Protein AF-A0AA37L151-F1 (afdb_monomer)

Organism: NCBI:txid700344

InterPro domains:
  IPR002523 Mg2+ transporter protein, CorA-like/Zinc transport protein ZntB [PF01544] (10-194)
  IPR045863 CorA, transmembrane region [SSF144083] (135-194)

pLDDT: mean 72.42, std 14.7, range [30.42, 88.69]

Foldseek 3Di:
DVVVVVVVVVVVVVVVVVVVVVVVVVVVLVVVLVVLVVVLVVLVVVLVVLVCVLCVPPPPPPPPDDDDDDDDDDDDPDPPPDDPVVSVVSVVVSVCSCVPPNVVSVVVNVVSVVVVVVVVVVVVVVVVVVVVVVVVVVLVVVLVVQLVPLVVVVVVVVVDPDVVCPPPPDVVVVVVVVVVSVVVSVVSSVVVVVVVVVVVVVVVVVVVVVVVVVVVVVVVVPPDPDDDD

Structure (mmCIF, N/CA/C/O backbone):
data_AF-A0AA37L151-F1
#
_entry.id   AF-A0AA37L151-F1
#
loop_
_atom_site.group_PDB
_atom_site.id
_atom_site.type_symbol
_atom_site.label_atom_id
_atom_site.label_alt_id
_atom_site.label_comp_id
_atom_site.label_asym_id
_atom_site.label_entity_id
_atom_site.label_seq_id
_atom_site.pdbx_PDB_ins_code
_atom_site.Cartn_x
_atom_site.Cartn_y
_atom_site.Cartn_z
_atom_site.occupancy
_atom_site.B_iso_or_equiv
_atom_site.auth_seq_id
_atom_site.auth_comp_id
_atom_site.auth_asym_id
_atom_site.auth_atom_id
_atom_site.pdbx_PDB_model_num
ATOM 1 N N . MET A 1 1 ? 29.110 16.314 -8.743 1.00 51.00 1 MET A N 1
ATOM 2 C CA . MET A 1 1 ? 27.703 16.074 -8.326 1.00 51.00 1 MET A CA 1
ATOM 3 C C . MET A 1 1 ? 27.558 15.677 -6.833 1.00 51.00 1 MET A C 1
ATOM 5 O O . MET A 1 1 ? 27.031 14.608 -6.541 1.00 51.00 1 MET A O 1
ATOM 9 N N . PRO A 1 2 ? 27.984 16.500 -5.854 1.00 62.72 2 PRO A N 1
ATOM 10 C CA .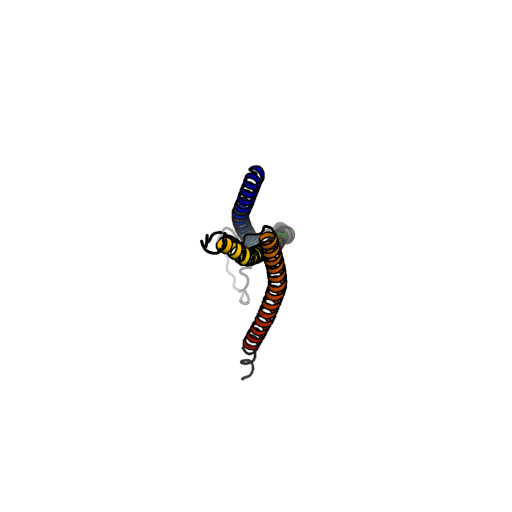 PRO A 1 2 ? 27.907 16.148 -4.421 1.00 62.72 2 PRO A CA 1
ATOM 11 C C . PRO A 1 2 ? 26.515 16.349 -3.778 1.00 62.72 2 PRO A C 1
ATOM 13 O O . PRO A 1 2 ? 26.149 15.641 -2.841 1.00 62.72 2 PRO A O 1
ATOM 16 N N . VAL A 1 3 ? 25.698 17.260 -4.315 1.00 55.19 3 VAL A N 1
ATOM 17 C CA . VAL A 1 3 ? 24.409 17.675 -3.718 1.00 55.19 3 VAL A CA 1
ATOM 18 C C . VAL A 1 3 ? 23.324 16.585 -3.818 1.00 55.19 3 VAL A C 1
ATOM 20 O O . VAL A 1 3 ? 22.478 16.436 -2.934 1.00 55.19 3 VAL A O 1
ATOM 23 N N . LEU A 1 4 ? 23.390 15.746 -4.858 1.00 52.94 4 LEU A N 1
ATOM 24 C CA . LEU A 1 4 ? 22.474 14.616 -5.075 1.00 52.94 4 LEU A CA 1
ATOM 25 C C . LEU A 1 4 ? 22.717 13.443 -4.109 1.00 52.94 4 LEU A C 1
ATOM 27 O O . LEU A 1 4 ? 21.776 12.749 -3.730 1.00 52.94 4 LEU A O 1
ATOM 31 N N . LYS A 1 5 ? 23.962 13.236 -3.658 1.00 70.19 5 LYS A N 1
ATOM 32 C CA . LYS A 1 5 ? 24.268 12.225 -2.631 1.00 70.19 5 LYS A CA 1
ATOM 33 C C . LYS A 1 5 ? 23.784 12.671 -1.253 1.00 70.19 5 LYS A C 1
ATOM 35 O O . LYS A 1 5 ? 23.157 11.883 -0.554 1.00 70.19 5 LYS A O 1
ATOM 40 N N . ALA A 1 6 ? 24.009 13.937 -0.894 1.00 76.19 6 ALA A N 1
ATOM 41 C CA . ALA A 1 6 ? 23.573 14.485 0.391 1.00 76.19 6 ALA A CA 1
ATOM 42 C C . ALA A 1 6 ? 22.042 14.456 0.557 1.00 76.19 6 ALA A C 1
ATOM 44 O O . ALA A 1 6 ? 21.536 14.118 1.626 1.00 76.19 6 ALA A O 1
ATOM 45 N N . SER A 1 7 ? 21.301 14.750 -0.515 1.00 68.25 7 SER A N 1
ATOM 46 C CA . SER A 1 7 ? 19.834 14.694 -0.521 1.00 68.25 7 SER A CA 1
ATOM 47 C C . SER A 1 7 ? 19.293 13.264 -0.441 1.00 68.25 7 SER A C 1
ATOM 49 O O . SER A 1 7 ? 18.372 13.026 0.338 1.00 68.25 7 SER A O 1
ATOM 51 N N . LYS A 1 8 ? 19.886 12.287 -1.144 1.00 74.56 8 LYS A N 1
ATOM 52 C CA . LYS A 1 8 ? 19.498 10.870 -0.991 1.00 74.56 8 LYS A CA 1
ATOM 53 C C . LYS A 1 8 ? 19.737 10.340 0.420 1.00 74.56 8 LYS A C 1
ATOM 55 O O . LYS A 1 8 ? 18.858 9.690 0.973 1.00 74.56 8 LYS A O 1
ATOM 60 N N . LEU A 1 9 ? 20.880 10.669 1.019 1.00 73.44 9 LEU A N 1
ATOM 61 C CA . LEU A 1 9 ? 21.230 10.230 2.372 1.00 73.44 9 LEU A CA 1
ATOM 62 C C . LEU A 1 9 ? 20.277 10.839 3.416 1.00 73.44 9 LEU A C 1
ATOM 64 O O . LEU A 1 9 ? 19.818 10.148 4.321 1.00 73.44 9 LEU A O 1
ATOM 68 N N . ARG A 1 10 ? 19.883 12.109 3.235 1.00 74.00 10 ARG A N 1
ATOM 69 C CA . ARG A 1 10 ? 18.824 12.759 4.028 1.00 74.00 10 ARG A CA 1
ATOM 70 C C . ARG A 1 10 ? 17.473 12.063 3.858 1.00 74.00 10 ARG A C 1
ATOM 72 O O . ARG A 1 10 ? 16.756 11.900 4.839 1.00 74.00 10 ARG A O 1
ATOM 79 N N . LEU A 1 11 ? 17.125 11.643 2.643 1.00 64.00 11 LEU A N 1
ATOM 80 C CA . LEU A 1 11 ? 15.847 10.991 2.352 1.00 64.00 11 LEU A CA 1
ATOM 81 C C . LEU A 1 11 ? 15.781 9.571 2.934 1.00 64.00 11 LEU A C 1
ATOM 83 O O . LEU A 1 11 ? 14.766 9.196 3.515 1.00 64.00 11 LEU A O 1
ATOM 87 N N . GLU A 1 12 ? 16.878 8.814 2.870 1.00 71.06 12 GLU A N 1
ATOM 88 C CA . GLU A 1 12 ? 17.010 7.527 3.563 1.00 71.06 12 GLU A CA 1
ATOM 89 C C . GLU A 1 12 ? 16.991 7.688 5.081 1.00 71.06 12 GLU A C 1
ATOM 91 O O . GLU A 1 12 ? 16.316 6.922 5.764 1.00 71.06 12 GLU A O 1
ATOM 96 N N . GLN A 1 13 ? 17.664 8.705 5.630 1.00 70.00 13 GLN A N 1
ATOM 97 C CA . GLN A 1 13 ? 17.592 9.004 7.061 1.00 70.00 13 GLN A CA 1
ATOM 98 C C . GLN A 1 13 ? 16.169 9.363 7.496 1.00 70.00 13 GLN A C 1
ATOM 100 O O . GLN A 1 13 ? 15.731 8.916 8.553 1.00 70.00 13 GLN A O 1
ATOM 105 N N . LEU A 1 14 ? 15.428 10.128 6.691 1.00 63.59 14 LEU A N 1
ATOM 106 C CA . LEU A 1 14 ? 14.030 10.462 6.966 1.00 63.59 14 LEU A CA 1
ATOM 107 C C . LEU A 1 14 ? 13.114 9.244 6.847 1.00 63.59 14 LEU A C 1
ATOM 109 O O . LEU A 1 14 ? 12.255 9.079 7.704 1.00 63.59 14 LEU A O 1
ATOM 113 N N . SER A 1 15 ? 13.331 8.375 5.858 1.00 61.50 15 SER A N 1
ATOM 114 C CA . SER A 1 15 ? 12.600 7.112 5.693 1.00 61.50 15 SER A CA 1
ATOM 115 C C . SER A 1 15 ? 12.871 6.145 6.848 1.00 61.50 15 SER A C 1
ATOM 117 O O . SER A 1 15 ? 11.952 5.596 7.447 1.00 61.50 15 SER A O 1
ATOM 119 N N . ARG A 1 16 ? 14.135 5.994 7.257 1.00 59.62 16 ARG A N 1
ATOM 120 C CA . ARG A 1 16 ? 14.514 5.157 8.402 1.00 59.62 16 ARG A CA 1
ATOM 121 C C . ARG A 1 16 ? 13.965 5.728 9.705 1.00 59.62 16 ARG A C 1
ATOM 123 O O . ARG A 1 16 ? 13.445 4.982 10.525 1.00 59.62 16 ARG A O 1
ATOM 130 N N . ARG A 1 17 ? 14.011 7.053 9.876 1.00 59.78 17 ARG A N 1
ATOM 131 C CA . ARG A 1 17 ? 13.432 7.745 11.034 1.00 59.78 17 ARG A CA 1
ATOM 132 C C . ARG A 1 17 ? 11.909 7.673 11.037 1.00 59.78 17 ARG A C 1
ATOM 134 O O . ARG A 1 17 ? 11.344 7.555 12.115 1.00 59.78 17 ARG A O 1
ATOM 141 N N . SER A 1 18 ? 11.242 7.735 9.883 1.00 61.38 18 SER A N 1
ATOM 142 C CA . SER A 1 18 ? 9.795 7.529 9.813 1.00 61.38 18 SER A CA 1
ATOM 143 C C . SER A 1 18 ? 9.452 6.085 10.136 1.00 61.38 18 SER A C 1
ATOM 145 O O . SER A 1 18 ? 8.534 5.888 10.908 1.00 61.38 18 SER A O 1
ATOM 147 N N . LYS A 1 19 ? 10.224 5.108 9.639 1.00 61.09 19 LYS A N 1
ATOM 148 C CA . LYS A 1 19 ? 10.022 3.679 9.913 1.00 61.09 19 LYS A CA 1
ATOM 149 C C . LYS A 1 19 ? 10.166 3.347 11.407 1.00 61.09 19 LYS A C 1
ATOM 151 O O . LYS A 1 19 ? 9.296 2.708 11.982 1.00 61.09 19 LYS A O 1
ATOM 156 N N . VAL A 1 20 ? 11.208 3.878 12.054 1.00 60.66 20 VAL A N 1
ATOM 157 C CA . VAL A 1 20 ? 11.403 3.757 13.512 1.00 60.66 20 VAL A CA 1
ATOM 158 C C . VAL A 1 20 ? 10.272 4.453 14.276 1.00 60.66 20 VAL A C 1
ATOM 160 O O . VAL A 1 20 ? 9.688 3.869 15.180 1.00 60.66 20 VAL A O 1
ATOM 163 N N . LYS A 1 21 ? 9.885 5.668 13.861 1.00 69.81 21 LYS A N 1
ATOM 164 C CA . LYS A 1 21 ? 8.747 6.376 14.465 1.00 69.81 21 LYS A CA 1
ATOM 165 C C . LYS A 1 21 ? 7.429 5.633 14.280 1.00 69.81 21 LYS A C 1
ATOM 167 O O . LYS A 1 21 ? 6.567 5.737 15.138 1.00 69.81 21 LYS A O 1
ATOM 172 N N . THR A 1 22 ? 7.240 4.915 13.179 1.00 67.56 22 THR A N 1
ATOM 173 C CA . THR A 1 22 ? 6.004 4.169 12.939 1.00 67.56 22 THR A CA 1
ATOM 174 C C . THR A 1 22 ? 5.899 2.932 13.816 1.00 67.56 22 THR A C 1
ATOM 176 O O . THR A 1 22 ? 4.809 2.659 14.309 1.00 67.56 22 THR A O 1
ATOM 179 N N . ASP A 1 23 ? 7.011 2.256 14.109 1.00 71.25 23 ASP A N 1
ATOM 180 C CA . ASP A 1 23 ? 7.026 1.175 15.103 1.00 71.25 23 ASP A CA 1
ATOM 181 C C . ASP A 1 23 ? 6.679 1.707 16.505 1.00 71.25 23 ASP A C 1
ATOM 183 O O . ASP A 1 23 ? 5.924 1.077 17.251 1.00 71.25 23 ASP A O 1
ATOM 187 N N . ASP A 1 24 ? 7.164 2.905 16.844 1.00 75.81 24 ASP A N 1
ATOM 188 C CA . ASP A 1 24 ? 6.828 3.580 18.102 1.00 75.81 24 ASP A CA 1
ATOM 189 C C . ASP A 1 24 ? 5.357 4.028 18.154 1.00 75.81 24 ASP A C 1
ATOM 191 O O . ASP A 1 24 ? 4.719 3.904 19.199 1.00 75.81 24 ASP A O 1
ATOM 195 N N . VAL A 1 25 ? 4.790 4.490 17.032 1.00 75.81 25 VAL A N 1
ATOM 196 C CA . VAL A 1 25 ? 3.363 4.845 16.915 1.00 75.81 25 VAL A CA 1
ATOM 197 C C . VAL A 1 25 ? 2.475 3.610 17.065 1.00 75.81 25 VAL A C 1
ATOM 199 O O . VAL A 1 25 ? 1.456 3.676 17.742 1.00 75.81 25 VAL A O 1
ATOM 202 N N . ILE A 1 26 ? 2.857 2.463 16.500 1.00 78.00 26 ILE A N 1
ATOM 203 C CA . ILE A 1 26 ? 2.105 1.210 16.671 1.00 78.00 26 ILE A CA 1
ATOM 204 C C . ILE A 1 26 ? 2.123 0.776 18.141 1.00 78.00 26 ILE A C 1
ATOM 206 O O . ILE A 1 26 ? 1.085 0.398 18.689 1.00 78.00 26 ILE A O 1
ATOM 210 N N . LYS A 1 27 ? 3.283 0.868 18.806 1.00 81.44 27 LYS A N 1
ATOM 211 C CA . LYS A 1 27 ? 3.400 0.559 20.237 1.00 81.44 27 LYS A CA 1
ATOM 212 C C . LYS A 1 27 ? 2.566 1.507 21.093 1.00 81.44 27 LYS A C 1
ATOM 214 O O . LYS A 1 27 ? 1.855 1.033 21.975 1.00 81.44 27 LYS A O 1
ATOM 219 N N . SER A 1 28 ? 2.621 2.814 20.842 1.00 74.94 28 SER A N 1
ATOM 220 C CA . SER A 1 28 ? 1.848 3.795 21.610 1.00 74.94 28 SER A CA 1
ATOM 221 C C . SER A 1 28 ? 0.344 3.634 21.390 1.00 74.94 28 SER A C 1
ATOM 223 O O . SER A 1 28 ? -0.408 3.655 22.360 1.00 74.94 28 SER A O 1
ATOM 225 N N . LEU A 1 29 ? -0.091 3.358 20.156 1.00 77.88 29 LEU A N 1
ATOM 226 C CA . LEU A 1 29 ? -1.483 3.050 19.833 1.00 77.88 29 LEU A CA 1
ATOM 227 C C . LEU A 1 29 ? -1.945 1.787 20.569 1.00 77.88 29 LEU A C 1
ATOM 229 O O . LEU A 1 29 ? -3.001 1.773 21.196 1.00 77.88 29 LEU A O 1
ATOM 233 N N . HIS A 1 30 ? -1.135 0.729 20.554 1.00 81.94 30 HIS A N 1
ATOM 234 C CA . HIS A 1 30 ? -1.461 -0.513 21.247 1.00 81.94 30 HIS A CA 1
ATOM 235 C C . HIS A 1 30 ? -1.547 -0.326 22.772 1.00 81.94 30 HIS A C 1
ATOM 237 O O . HIS A 1 30 ? -2.466 -0.850 23.406 1.00 81.94 30 HIS A O 1
ATOM 243 N N . THR A 1 31 ? -0.631 0.441 23.368 1.00 84.06 31 THR A N 1
ATOM 244 C CA . THR A 1 31 ? -0.670 0.785 24.798 1.00 84.06 31 THR A CA 1
ATOM 245 C C . THR A 1 31 ? -1.908 1.612 25.132 1.00 84.06 31 THR A C 1
ATOM 247 O O . THR A 1 31 ? -2.645 1.242 26.041 1.00 84.06 31 THR A O 1
ATOM 250 N N . LEU A 1 32 ? -2.215 2.641 24.336 1.00 82.06 32 LEU A N 1
ATOM 251 C CA . LEU A 1 32 ? -3.409 3.470 24.509 1.00 82.06 32 LEU A CA 1
ATOM 252 C C . LEU A 1 32 ? -4.695 2.634 24.415 1.00 82.06 32 LEU A C 1
ATOM 254 O O . LEU A 1 32 ? -5.580 2.754 25.256 1.00 82.06 32 LEU A O 1
ATOM 258 N N . ARG A 1 33 ? -4.775 1.708 23.449 1.00 83.19 33 ARG A N 1
ATOM 259 C CA . ARG A 1 33 ? -5.903 0.768 23.313 1.00 83.19 33 ARG A CA 1
ATOM 260 C C . ARG A 1 33 ? -6.079 -0.088 24.564 1.00 83.19 33 ARG A C 1
ATOM 262 O O . ARG A 1 33 ? -7.201 -0.374 24.983 1.00 83.19 33 ARG A O 1
ATOM 269 N N . LYS A 1 34 ? -4.963 -0.554 25.132 1.00 86.81 34 LYS A N 1
ATOM 270 C CA . LYS A 1 34 ? -4.954 -1.377 26.343 1.00 86.81 34 LYS A CA 1
ATOM 271 C C . LYS A 1 34 ? -5.466 -0.579 27.542 1.00 86.81 34 LYS A C 1
ATOM 273 O O . LYS A 1 34 ? -6.307 -1.099 28.270 1.00 86.81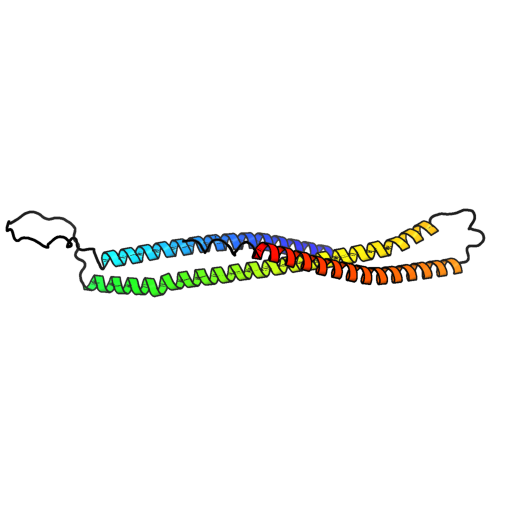 34 LYS A O 1
ATOM 278 N N . GLU A 1 35 ? -5.019 0.663 27.703 1.00 85.38 35 GLU A N 1
ATOM 279 C CA . GLU A 1 35 ? -5.474 1.572 28.762 1.00 85.38 35 GLU A CA 1
ATOM 280 C C . GLU A 1 35 ? -6.964 1.919 28.624 1.00 85.38 35 GLU A C 1
ATOM 282 O O . GLU A 1 35 ? -7.713 1.780 29.588 1.00 85.38 35 GLU A O 1
ATOM 287 N N . LEU A 1 36 ? -7.432 2.257 27.416 1.00 84.06 36 LEU A N 1
ATOM 288 C CA . LEU A 1 36 ? -8.853 2.493 27.120 1.00 84.06 36 LEU A CA 1
ATOM 289 C C . LEU A 1 36 ? -9.720 1.276 27.462 1.00 84.06 36 LEU A C 1
ATOM 291 O O . LEU A 1 36 ? -10.782 1.411 28.067 1.00 84.06 36 LEU A O 1
ATOM 295 N N . ARG A 1 37 ? -9.257 0.065 27.130 1.00 83.12 37 ARG A N 1
ATOM 296 C CA . ARG A 1 37 ? -9.981 -1.171 27.452 1.00 83.12 37 ARG A CA 1
ATOM 297 C C . ARG A 1 37 ? -9.998 -1.452 28.956 1.00 83.12 37 ARG A C 1
ATOM 299 O O . ARG A 1 37 ? -11.026 -1.869 29.482 1.00 83.12 37 ARG A O 1
ATOM 306 N N . GLN A 1 38 ? -8.896 -1.199 29.662 1.00 86.94 38 GLN A N 1
ATOM 307 C CA . GLN A 1 38 ? -8.863 -1.283 31.125 1.00 86.94 38 GLN A CA 1
ATOM 308 C C . GLN A 1 38 ? -9.846 -0.295 31.760 1.00 86.94 38 GLN A C 1
ATOM 310 O O . GLN A 1 38 ? -10.612 -0.682 32.640 1.00 86.94 38 GLN A O 1
ATOM 315 N N . LEU A 1 39 ? -9.877 0.943 31.267 1.00 84.25 39 LEU A N 1
ATOM 316 C CA . LEU A 1 39 ? -10.794 1.979 31.727 1.00 84.25 39 LEU A CA 1
ATOM 317 C C . LEU A 1 39 ? -12.260 1.601 31.462 1.00 84.25 39 LEU A C 1
ATOM 319 O O . LEU A 1 39 ? -13.099 1.740 32.348 1.00 84.25 39 LEU A O 1
ATOM 323 N N . HIS A 1 40 ? -12.559 1.035 30.290 1.00 85.88 40 HIS A N 1
ATOM 324 C CA . HIS A 1 40 ? -13.879 0.495 29.961 1.00 85.88 40 HIS A CA 1
ATOM 325 C C . HIS A 1 40 ? -14.323 -0.582 30.963 1.00 85.88 40 HIS A C 1
ATOM 327 O O . HIS A 1 40 ? -15.421 -0.508 31.512 1.00 85.88 40 HIS A O 1
ATOM 333 N N . HIS A 1 41 ? -13.469 -1.574 31.246 1.00 86.56 41 HIS A N 1
ATOM 334 C CA . HIS A 1 41 ? -13.782 -2.627 32.221 1.00 86.56 41 HIS A CA 1
ATOM 335 C C . HIS A 1 41 ? -13.996 -2.076 33.632 1.00 86.56 41 HIS A C 1
ATOM 337 O O . HIS A 1 41 ? -14.865 -2.552 34.361 1.00 86.56 41 HIS A O 1
ATOM 343 N N . LEU A 1 42 ? -13.227 -1.057 34.007 1.00 86.62 42 LEU A N 1
ATOM 344 C CA . LEU A 1 42 ? -13.343 -0.389 35.294 1.00 86.62 42 LEU A CA 1
ATOM 345 C C . LEU A 1 42 ? -14.695 0.343 35.406 1.00 86.62 42 LEU A C 1
ATOM 347 O O . LEU A 1 42 ? -15.390 0.200 36.412 1.00 86.62 42 LEU A O 1
ATOM 351 N N . PHE A 1 43 ? -15.136 1.029 34.348 1.00 84.50 43 PHE A N 1
ATOM 352 C CA . PHE A 1 43 ? -16.454 1.668 34.319 1.00 84.50 43 PHE A CA 1
ATOM 353 C C . PHE A 1 43 ? -17.624 0.681 34.265 1.00 84.50 43 PHE A C 1
ATOM 355 O O . PHE A 1 43 ? -18.629 0.909 34.938 1.00 84.50 43 PHE A O 1
ATOM 362 N N . GLU A 1 44 ? -17.496 -0.440 33.554 1.00 83.88 44 GLU A N 1
ATOM 363 C CA . GLU A 1 44 ? -18.485 -1.528 33.611 1.00 83.88 44 GLU A CA 1
ATOM 364 C C . GLU A 1 44 ? -18.571 -2.153 35.016 1.00 83.88 44 GLU A C 1
ATOM 366 O O . GLU A 1 44 ? -19.663 -2.434 35.524 1.00 83.88 44 GLU A O 1
ATOM 371 N N . SER A 1 45 ? -17.437 -2.280 35.710 1.00 85.88 45 SER A N 1
ATOM 372 C CA . SER A 1 45 ? -17.408 -2.694 37.115 1.00 85.88 45 SER A CA 1
ATOM 373 C C . SER A 1 45 ? -18.143 -1.692 38.013 1.00 85.88 45 SER A C 1
ATOM 375 O O . SER A 1 45 ? -19.020 -2.087 38.784 1.00 85.88 45 SER A O 1
ATOM 377 N N . TYR A 1 46 ? -17.889 -0.385 37.862 1.00 85.44 46 TYR A N 1
ATOM 378 C CA . TYR A 1 46 ? -18.606 0.649 38.618 1.00 85.44 46 TYR A CA 1
ATOM 379 C C . TYR A 1 46 ? -20.103 0.674 38.335 1.00 85.44 46 TYR A C 1
ATOM 381 O O . TYR A 1 46 ? -20.893 0.786 39.267 1.00 85.44 46 TYR A O 1
ATOM 389 N N . LYS A 1 47 ? -20.519 0.510 37.081 1.00 83.62 47 LYS A N 1
ATOM 390 C CA . LYS A 1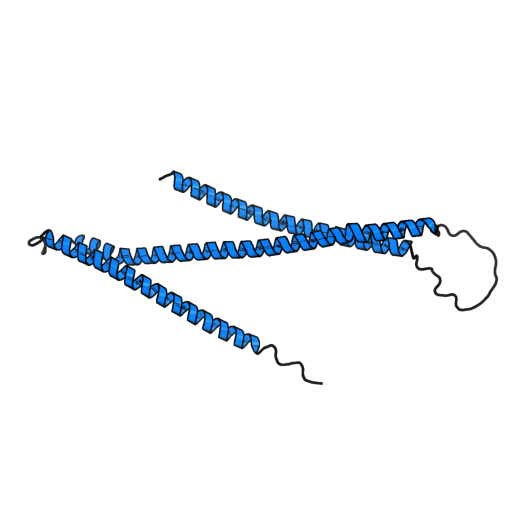 47 ? -21.931 0.383 36.706 1.00 83.62 47 LYS A CA 1
ATOM 391 C C . LYS A 1 47 ? -22.592 -0.812 37.395 1.00 83.62 47 LYS A C 1
ATOM 393 O O . LYS A 1 47 ? -23.705 -0.696 37.908 1.00 83.62 47 LYS A O 1
ATOM 398 N N . THR A 1 48 ? -21.895 -1.945 37.461 1.00 83.44 48 THR A N 1
ATOM 399 C CA . THR A 1 48 ? -22.366 -3.143 38.170 1.00 83.44 48 THR A CA 1
ATOM 400 C C . THR A 1 48 ? -22.462 -2.902 39.679 1.00 83.44 48 THR A C 1
ATOM 402 O O . THR A 1 48 ? -23.441 -3.309 40.308 1.00 83.44 48 THR A O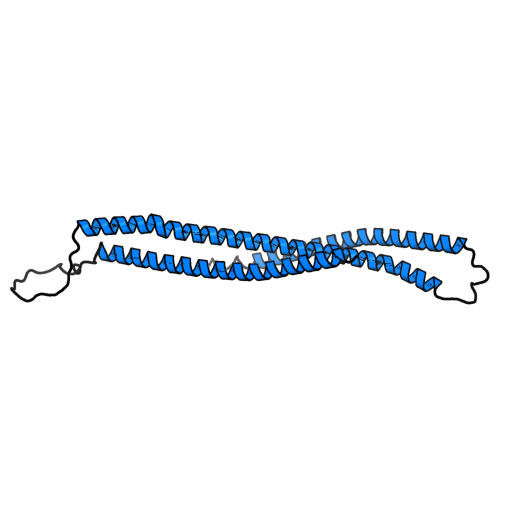 1
ATOM 405 N N . LEU A 1 49 ? -21.492 -2.188 40.257 1.00 83.69 49 LEU A N 1
ATOM 406 C CA . LEU A 1 49 ? -21.489 -1.805 41.669 1.00 83.69 49 LEU A CA 1
ATOM 407 C C . LEU A 1 49 ? -22.654 -0.862 41.999 1.00 83.69 49 LEU A C 1
ATOM 409 O O . LEU A 1 49 ? -23.397 -1.114 42.941 1.00 83.69 49 LEU A O 1
ATOM 413 N N . ILE A 1 50 ? -22.856 0.181 41.188 1.00 83.06 50 ILE A N 1
ATOM 414 C CA . ILE A 1 50 ? -23.956 1.143 41.329 1.00 83.06 50 ILE A CA 1
ATOM 415 C C . ILE A 1 50 ? -25.302 0.421 41.221 1.00 83.06 50 ILE A C 1
ATOM 417 O O . ILE A 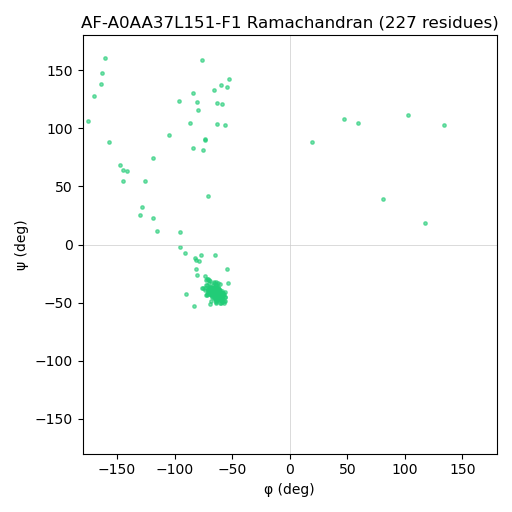1 50 ? -26.174 0.649 42.056 1.00 83.06 50 ILE A O 1
ATOM 421 N N . ARG A 1 51 ? -25.463 -0.512 40.271 1.00 82.56 51 ARG A N 1
ATOM 422 C CA . ARG A 1 51 ? -26.671 -1.354 40.190 1.00 82.56 51 ARG A CA 1
ATOM 423 C C . ARG A 1 51 ? -26.895 -2.175 41.452 1.00 82.56 51 ARG A C 1
ATOM 425 O O . ARG A 1 51 ? -28.022 -2.218 41.930 1.00 82.56 51 ARG A O 1
ATOM 432 N N . ARG A 1 52 ? -25.845 -2.789 42.005 1.00 81.00 52 ARG A N 1
ATOM 433 C CA . ARG A 1 52 ? -25.929 -3.583 43.241 1.00 81.00 52 ARG A CA 1
ATOM 434 C C . ARG A 1 52 ? -26.273 -2.725 44.464 1.00 81.00 52 ARG A C 1
ATOM 436 O O . ARG A 1 52 ? -26.942 -3.206 45.364 1.00 81.00 52 ARG A O 1
ATOM 443 N N . ILE A 1 53 ? -25.829 -1.472 44.499 1.00 79.50 53 ILE A N 1
ATOM 444 C CA . ILE A 1 53 ? -26.143 -0.512 45.569 1.00 79.50 53 ILE A CA 1
ATOM 445 C C . ILE A 1 53 ? -27.579 0.020 45.430 1.00 79.50 53 ILE A C 1
ATOM 447 O O . ILE A 1 53 ? -28.258 0.234 46.432 1.00 79.50 53 ILE A O 1
ATOM 451 N N . CYS A 1 54 ? -28.052 0.236 44.199 1.00 73.81 54 CYS A N 1
ATOM 452 C CA . CYS A 1 54 ? -29.411 0.716 43.935 1.00 73.81 54 CYS A CA 1
ATOM 453 C C . CYS A 1 54 ? -30.458 -0.381 44.179 1.00 73.81 54 CYS A C 1
ATOM 455 O O . CYS A 1 54 ? -31.502 -0.122 44.774 1.00 73.81 54 CYS A O 1
ATOM 457 N N . TRP A 1 55 ? -30.123 -1.610 43.784 1.00 74.62 55 TRP A N 1
ATOM 458 C CA . TRP A 1 55 ? -30.885 -2.830 44.025 1.00 74.62 55 TRP A CA 1
ATOM 459 C C . TRP A 1 55 ? -30.040 -3.792 44.862 1.00 74.62 55 TRP A C 1
ATOM 461 O O . TRP A 1 55 ? -29.503 -4.768 44.321 1.00 74.62 55 TRP A O 1
ATOM 471 N N . PRO A 1 56 ? -29.877 -3.524 46.173 1.00 67.25 56 PRO A N 1
ATOM 472 C CA . PRO A 1 56 ? -29.344 -4.536 47.060 1.00 67.25 56 PRO A CA 1
ATOM 473 C C . PRO A 1 56 ? -30.304 -5.710 46.945 1.00 67.25 56 PRO A C 1
ATOM 475 O O . PRO A 1 56 ? -31.511 -5.551 47.123 1.00 67.25 56 PRO A O 1
ATOM 478 N N . ARG A 1 57 ? -29.779 -6.864 46.529 1.00 52.19 57 ARG A N 1
ATOM 479 C CA . ARG A 1 57 ? -30.536 -8.110 46.512 1.00 52.19 57 ARG A CA 1
ATOM 480 C C . ARG A 1 57 ? -31.016 -8.296 47.944 1.00 52.19 57 ARG A C 1
ATOM 482 O O . ARG A 1 57 ? -30.195 -8.600 48.806 1.00 52.19 57 ARG A O 1
ATOM 489 N N . SER A 1 58 ? -32.287 -7.999 48.197 1.00 44.97 58 SER A N 1
ATOM 490 C CA . SER A 1 58 ? -32.879 -8.232 49.498 1.00 44.97 58 SER A CA 1
ATOM 491 C C . SER A 1 58 ? -32.632 -9.696 49.825 1.00 44.97 58 SER A C 1
ATOM 493 O O . SER A 1 58 ? -32.781 -10.581 48.973 1.00 44.97 58 SER A O 1
ATOM 495 N N . VAL A 1 59 ? -32.214 -9.954 51.054 1.00 47.81 59 VAL A N 1
ATOM 496 C CA . VAL A 1 59 ? -32.173 -11.292 51.646 1.00 47.81 59 VAL A CA 1
ATOM 497 C C . VAL A 1 59 ? -33.622 -11.747 51.913 1.00 47.81 59 VAL A C 1
ATOM 499 O O . VAL A 1 59 ? -33.923 -12.347 52.923 1.00 47.81 59 VAL A O 1
ATOM 502 N N . ASP A 1 60 ? -34.542 -11.491 50.979 1.00 44.66 60 ASP A N 1
ATOM 503 C CA . ASP A 1 60 ? -35.977 -11.748 51.111 1.00 44.66 60 ASP A CA 1
ATOM 504 C C . ASP A 1 60 ? -36.442 -12.613 49.937 1.00 44.66 60 ASP A C 1
ATOM 506 O O . ASP A 1 60 ? -37.335 -12.261 49.169 1.00 44.66 60 ASP A O 1
ATOM 510 N N . ALA A 1 61 ? -35.781 -13.757 49.760 1.00 44.88 61 ALA A N 1
ATOM 511 C CA . ALA A 1 61 ? -36.246 -14.830 48.881 1.00 44.88 61 ALA A CA 1
ATOM 512 C C . ALA A 1 61 ? -36.501 -16.141 49.644 1.00 44.88 61 ALA A C 1
ATOM 514 O O . ALA A 1 61 ? -36.490 -17.203 49.035 1.00 44.88 61 ALA A O 1
ATOM 515 N N . TYR A 1 62 ? -36.735 -16.070 50.961 1.00 44.59 62 TYR A N 1
ATOM 516 C CA . TYR A 1 62 ? -37.267 -17.176 51.767 1.00 44.59 62 TYR A CA 1
ATOM 517 C C . TYR A 1 62 ? -38.136 -16.652 52.916 1.00 44.59 62 TYR A C 1
ATOM 519 O O . TYR A 1 62 ? -37.794 -16.782 54.085 1.00 44.59 62 TYR A O 1
ATOM 527 N N . GLN A 1 63 ? -39.296 -16.083 52.590 1.00 41.72 63 GLN A N 1
ATOM 528 C CA . GLN A 1 63 ? -40.404 -16.068 53.543 1.00 41.72 63 GLN A CA 1
ATOM 529 C C . GLN A 1 63 ? -41.731 -16.287 52.825 1.00 41.72 63 GLN A C 1
ATOM 531 O O . GLN A 1 63 ? -42.629 -15.453 52.828 1.00 41.72 63 GLN A O 1
ATOM 536 N N . GLU A 1 64 ? -41.854 -17.471 52.230 1.00 43.28 64 GLU A N 1
ATOM 537 C CA . GLU A 1 64 ? -43.149 -18.114 52.068 1.00 43.28 64 GLU A CA 1
ATOM 538 C C . GLU A 1 64 ? -43.217 -19.247 53.095 1.00 43.28 64 GLU A C 1
ATOM 540 O O . GLU A 1 64 ? -42.687 -20.336 52.892 1.00 43.28 64 GLU A O 1
ATOM 545 N N . GLY A 1 65 ? -43.804 -18.947 54.257 1.00 42.00 65 GLY A N 1
ATOM 546 C CA . GLY A 1 65 ? -44.184 -19.968 55.228 1.00 42.00 65 GLY A CA 1
ATOM 547 C C . GLY A 1 65 ? -43.815 -19.680 56.681 1.00 42.00 65 GLY A C 1
ATOM 548 O O . GLY A 1 65 ? -42.725 -20.010 57.131 1.00 42.00 65 GLY A O 1
ATOM 549 N N . LYS A 1 66 ? -44.846 -19.276 57.433 1.00 33.44 66 LYS A N 1
ATOM 550 C CA . LYS A 1 66 ? -45.108 -19.608 58.848 1.00 33.44 66 LYS A CA 1
ATOM 551 C C . LYS A 1 66 ? -44.788 -18.534 59.900 1.00 33.44 66 LYS A C 1
ATOM 553 O O . LYS A 1 66 ? -43.653 -18.203 60.212 1.00 33.44 66 LYS A O 1
ATOM 558 N N . CYS A 1 67 ? -45.889 -18.047 60.468 1.00 37.84 67 CYS A N 1
ATOM 559 C CA . CYS A 1 67 ? -46.009 -17.237 61.671 1.00 37.84 67 CYS A CA 1
ATOM 560 C C . CYS A 1 67 ? -45.443 -17.982 62.897 1.00 37.84 67 CYS A C 1
ATOM 562 O O . CYS A 1 67 ? -45.717 -19.171 63.075 1.00 37.84 67 CYS A O 1
ATOM 564 N N . GLY A 1 68 ? -44.694 -17.276 63.744 1.00 31.64 68 GLY A N 1
ATOM 565 C CA . GLY A 1 68 ? -44.166 -17.780 65.011 1.00 31.64 68 GLY A CA 1
ATOM 566 C C . GLY A 1 68 ? -43.446 -16.671 65.777 1.00 31.64 68 GLY A C 1
ATOM 567 O O . GLY A 1 68 ? -42.370 -16.239 65.394 1.00 31.64 68 GLY A O 1
ATOM 568 N N . HIS A 1 69 ? -44.096 -16.194 66.828 1.00 38.38 69 HIS A N 1
ATOM 569 C CA . HIS A 1 69 ? -43.704 -15.137 67.758 1.00 38.38 69 HIS A CA 1
ATOM 570 C C . HIS A 1 69 ? -42.462 -15.500 68.602 1.00 38.38 69 HIS A C 1
ATOM 572 O O . HIS A 1 69 ? -42.475 -16.564 69.215 1.00 38.38 69 HIS A O 1
ATOM 578 N N . PHE A 1 70 ? -41.461 -14.611 68.724 1.00 30.42 70 PHE A N 1
ATOM 579 C CA . PHE A 1 70 ? -40.632 -14.461 69.937 1.00 30.42 70 PHE A CA 1
ATOM 580 C C . PHE A 1 70 ? -39.847 -13.134 69.937 1.00 30.42 70 PHE A C 1
ATOM 582 O O . PHE A 1 70 ? -39.336 -12.706 68.904 1.00 30.42 70 PHE A O 1
ATOM 589 N N . GLU A 1 71 ? -39.795 -12.485 71.100 1.00 38.59 71 GLU A N 1
ATOM 590 C CA . GLU A 1 71 ? -39.177 -11.181 71.356 1.00 38.59 71 GLU A CA 1
ATOM 591 C C . GLU A 1 71 ? -37.635 -11.213 71.434 1.00 38.59 71 GLU A C 1
ATOM 593 O O . GLU A 1 71 ? -37.033 -12.225 71.776 1.00 38.59 71 GLU A O 1
ATOM 598 N N . LEU A 1 72 ? -37.057 -10.019 71.225 1.00 46.06 72 LEU A N 1
ATOM 599 C CA . LEU A 1 72 ? -35.812 -9.471 71.792 1.00 46.06 72 LEU A CA 1
ATOM 600 C C . LEU A 1 72 ? -34.478 -10.216 71.548 1.00 46.06 72 LEU A C 1
ATOM 602 O O . LEU A 1 72 ? -34.138 -11.144 72.272 1.00 46.06 72 LEU A O 1
ATOM 606 N N . SER A 1 73 ? -33.629 -9.689 70.652 1.00 31.81 73 SER A N 1
ATOM 607 C CA . SER A 1 73 ? -32.159 -9.707 70.811 1.00 31.81 73 SER A CA 1
ATOM 608 C C . SER A 1 73 ? -31.459 -8.819 69.760 1.00 31.81 73 SER A C 1
ATOM 610 O O . SER A 1 73 ? -31.728 -8.906 68.567 1.00 31.81 73 SER A O 1
ATOM 612 N N . GLU A 1 74 ? -30.606 -7.928 70.274 1.00 34.91 74 GLU A N 1
ATOM 613 C CA . GLU A 1 74 ? -29.352 -7.393 69.714 1.00 34.91 74 GLU A CA 1
ATOM 614 C C . GLU A 1 74 ? -29.259 -6.897 68.256 1.00 34.91 74 GLU A C 1
ATOM 616 O O . GLU A 1 74 ? -29.099 -7.644 67.299 1.00 34.91 74 GLU A O 1
ATOM 621 N N . SER A 1 75 ? -29.161 -5.566 68.133 1.00 43.12 75 SER A N 1
ATOM 622 C CA . SER A 1 75 ? -28.016 -4.865 67.516 1.00 43.12 75 SER A CA 1
ATOM 623 C C . SER A 1 75 ? -27.106 -5.712 66.600 1.00 43.12 75 SER A C 1
ATOM 625 O O . SER A 1 75 ? -26.038 -6.163 67.018 1.00 43.12 75 SER A O 1
ATOM 627 N N . MET A 1 76 ? -27.453 -5.791 65.313 1.00 37.75 76 MET A N 1
ATOM 628 C CA . MET A 1 76 ? -26.496 -6.097 64.245 1.00 37.75 76 MET A CA 1
ATOM 629 C C . MET A 1 76 ? -26.005 -4.782 63.613 1.00 37.75 76 MET A C 1
ATOM 631 O O . MET A 1 76 ? -26.823 -3.979 63.155 1.00 37.75 76 MET A O 1
ATOM 635 N N . PRO A 1 77 ? -24.688 -4.510 63.586 1.00 44.88 77 PRO A N 1
ATOM 636 C CA . PRO A 1 77 ? -24.153 -3.280 63.028 1.00 44.88 77 PRO A CA 1
ATOM 637 C C . PRO A 1 77 ? -24.077 -3.379 61.499 1.00 44.88 77 PRO A C 1
ATOM 639 O O . PRO A 1 77 ? -23.369 -4.225 60.957 1.00 44.88 77 PRO A O 1
ATOM 642 N N . GLY A 1 78 ? -24.742 -2.456 60.800 1.00 44.84 78 GLY A N 1
ATOM 643 C CA . GLY A 1 78 ? -24.296 -2.040 59.466 1.00 44.84 78 GLY A CA 1
ATOM 644 C C . GLY A 1 78 ? -25.221 -2.286 58.277 1.00 44.84 78 GLY A C 1
ATOM 645 O O . GLY A 1 78 ? -24.736 -2.207 57.151 1.00 44.84 78 GLY A O 1
ATOM 646 N N . GLU A 1 79 ? -26.524 -2.517 58.450 1.00 48.44 79 GLU A N 1
ATOM 647 C CA . GLU A 1 79 ? -27.448 -2.436 57.309 1.00 48.44 79 GLU A CA 1
ATOM 648 C C . GLU A 1 79 ? -27.884 -0.981 57.081 1.00 48.44 79 GLU A C 1
ATOM 650 O O . GLU A 1 79 ? -28.913 -0.504 57.560 1.00 48.44 79 GLU A O 1
ATOM 655 N N . VAL A 1 80 ? -27.038 -0.226 56.373 1.00 55.19 80 VAL A N 1
ATOM 656 C CA . VAL A 1 80 ? -27.353 1.145 55.956 1.00 55.19 80 VAL A CA 1
ATOM 657 C C . VAL A 1 80 ? -28.371 1.073 54.820 1.00 55.19 80 VAL A C 1
ATOM 659 O O . VAL A 1 80 ? -28.019 0.998 53.641 1.00 55.19 80 VAL A O 1
ATOM 662 N N . SER A 1 81 ? -29.655 1.086 55.173 1.00 54.88 81 SER A N 1
ATOM 663 C CA . SER A 1 81 ? -30.746 1.249 54.216 1.00 54.88 81 SER A CA 1
ATOM 664 C C . SER A 1 81 ? -30.629 2.628 53.559 1.00 54.88 81 SER A C 1
ATOM 666 O O . SER A 1 81 ? -30.885 3.682 54.137 1.00 54.88 81 SER A O 1
ATOM 668 N N . ILE A 1 82 ? -30.141 2.631 52.322 1.00 62.25 82 ILE A N 1
ATOM 669 C CA . ILE A 1 82 ? -29.908 3.853 51.556 1.00 62.25 82 ILE A CA 1
ATOM 670 C C . ILE A 1 82 ? -31.255 4.550 51.334 1.00 62.25 82 ILE A C 1
ATOM 672 O O . ILE A 1 82 ? -32.170 3.967 50.749 1.00 62.25 82 ILE A O 1
ATOM 676 N N . SER A 1 83 ? -31.366 5.803 51.791 1.00 76.31 83 SER A N 1
ATOM 677 C CA . SER A 1 83 ? -32.555 6.643 51.597 1.00 76.31 83 SER A CA 1
ATOM 678 C C . SER A 1 83 ? -32.954 6.703 50.115 1.00 76.31 83 SER A C 1
ATOM 680 O O . SER A 1 83 ? -32.096 6.766 49.228 1.00 76.31 83 SER A O 1
ATOM 682 N N . SER A 1 84 ? -34.259 6.717 49.832 1.00 72.44 84 SER A N 1
ATOM 683 C CA . SER A 1 84 ? -34.814 6.754 48.469 1.00 72.44 84 SER A CA 1
ATOM 684 C C . SER A 1 84 ? -34.254 7.912 47.631 1.00 72.44 84 SER A C 1
ATOM 686 O O . SER A 1 84 ? -33.997 7.750 46.437 1.00 72.44 84 SER A O 1
ATOM 688 N N . SER A 1 85 ? -33.956 9.054 48.262 1.00 79.56 85 SER A N 1
ATOM 689 C CA . SER A 1 85 ? -33.306 10.193 47.605 1.00 79.56 85 SER A CA 1
ATOM 690 C C . SER A 1 85 ? -31.880 9.886 47.138 1.00 79.56 85 SER A C 1
ATOM 692 O O . SER A 1 85 ? -31.475 10.355 46.076 1.00 79.56 85 SER A O 1
ATOM 694 N N . ALA A 1 86 ? -31.110 9.098 47.894 1.00 77.38 86 ALA A N 1
ATOM 695 C CA . ALA A 1 86 ? -29.748 8.725 47.521 1.00 77.38 86 ALA A CA 1
ATOM 696 C C . ALA A 1 86 ? -29.737 7.697 46.377 1.00 77.38 86 ALA A C 1
ATOM 698 O O . ALA A 1 86 ? -28.931 7.838 45.458 1.00 77.38 86 ALA A O 1
ATOM 699 N N . ARG A 1 87 ? -30.684 6.746 46.353 1.00 78.62 87 ARG A N 1
ATOM 700 C CA . ARG A 1 87 ? -30.862 5.809 45.223 1.00 78.62 87 ARG A CA 1
ATOM 701 C C . ARG A 1 87 ? -31.107 6.535 43.898 1.00 78.62 87 ARG A C 1
ATOM 703 O O . ARG A 1 87 ? -30.387 6.295 42.935 1.00 78.62 87 ARG A O 1
ATOM 710 N N . SER A 1 88 ? -32.025 7.503 43.876 1.00 79.94 88 SER A N 1
ATOM 711 C CA . SER A 1 88 ? -32.309 8.298 42.669 1.00 79.94 88 SER A CA 1
ATOM 712 C C . SER A 1 88 ? -31.084 9.084 42.165 1.00 79.94 88 SER A C 1
ATOM 714 O O . SER A 1 88 ? -30.872 9.227 40.958 1.00 79.94 88 SER A O 1
ATOM 716 N N . ARG A 1 89 ? -30.214 9.559 43.071 1.00 84.12 89 ARG A N 1
ATOM 717 C CA . ARG A 1 89 ? -28.955 10.217 42.676 1.00 84.12 89 ARG A CA 1
ATOM 718 C C . ARG A 1 89 ? -27.945 9.241 42.074 1.00 84.12 89 ARG A C 1
ATOM 720 O O . ARG A 1 89 ? -27.273 9.608 41.113 1.00 84.12 89 ARG A O 1
ATOM 727 N N . PHE A 1 90 ? -27.843 8.028 42.615 1.00 83.00 90 PHE A N 1
ATOM 728 C CA . PHE A 1 90 ? -26.968 6.982 42.082 1.00 83.00 90 PHE A CA 1
ATOM 729 C C . PHE A 1 90 ? -27.433 6.463 40.724 1.00 83.00 90 PHE A C 1
ATOM 731 O O . PHE A 1 90 ? -26.601 6.261 39.847 1.00 83.00 90 PHE A O 1
ATOM 738 N N . GLU A 1 91 ? -28.740 6.318 40.521 1.00 83.62 91 GLU A N 1
ATOM 739 C CA . GLU A 1 91 ? -29.324 5.964 39.225 1.00 83.62 91 GLU A CA 1
ATOM 740 C C . GLU A 1 91 ? -28.973 7.013 38.162 1.00 83.62 91 GLU A C 1
ATOM 742 O O . GLU A 1 91 ? -28.364 6.698 37.142 1.00 83.62 91 GLU A O 1
ATOM 747 N N . ARG A 1 92 ? -29.199 8.295 38.468 1.00 85.50 92 ARG A N 1
ATOM 748 C CA . ARG A 1 92 ? -28.869 9.404 37.563 1.00 85.50 92 ARG A CA 1
ATOM 749 C C . ARG A 1 92 ? -27.366 9.546 37.297 1.00 85.50 92 ARG A C 1
ATOM 751 O O . ARG A 1 92 ? -26.967 9.985 36.216 1.00 85.50 92 ARG A O 1
ATOM 758 N N . LEU A 1 93 ? -26.526 9.210 38.279 1.00 84.38 93 LEU A N 1
ATOM 759 C CA . LEU A 1 93 ? -25.075 9.141 38.102 1.00 84.38 93 LEU A CA 1
ATOM 760 C C . LEU A 1 93 ? -24.687 7.968 37.196 1.00 84.38 93 LEU A C 1
ATOM 762 O O . LEU A 1 93 ? -23.852 8.154 36.318 1.00 84.38 93 LEU A O 1
ATOM 766 N N . GLY A 1 94 ? -25.303 6.798 37.379 1.00 84.12 94 GLY A N 1
ATOM 767 C CA . GLY A 1 94 ? -25.103 5.618 36.540 1.00 84.12 94 GLY A CA 1
ATOM 768 C C . GLY A 1 94 ? -25.471 5.879 35.082 1.00 84.12 94 GLY A C 1
ATOM 769 O O . GLY A 1 94 ? -24.664 5.597 34.199 1.00 84.12 94 GLY A O 1
ATOM 770 N N . ASP A 1 95 ? -26.616 6.515 34.837 1.00 85.12 95 ASP A N 1
ATOM 771 C CA . ASP A 1 95 ? -27.063 6.876 33.489 1.00 85.12 95 ASP A CA 1
ATOM 772 C C . ASP A 1 95 ? -26.125 7.883 32.822 1.00 85.12 95 ASP A C 1
ATOM 774 O O . ASP A 1 95 ? -25.734 7.705 31.669 1.00 85.12 95 ASP A O 1
ATOM 778 N N . ARG A 1 96 ? -25.688 8.923 33.549 1.00 83.50 96 ARG A N 1
ATOM 779 C CA . ARG A 1 96 ? -24.699 9.884 33.030 1.00 83.50 96 ARG A CA 1
ATOM 780 C C . ARG A 1 96 ? -23.345 9.240 32.770 1.00 83.50 96 ARG A C 1
ATOM 782 O O . ARG A 1 96 ? -22.713 9.558 31.770 1.00 83.50 96 ARG A O 1
ATOM 789 N N . LEU A 1 97 ? -22.893 8.358 33.655 1.00 84.88 97 LEU A N 1
ATOM 790 C CA . LEU A 1 97 ? -21.624 7.653 33.514 1.00 84.88 97 LEU A CA 1
ATOM 791 C C . LEU A 1 97 ? -21.655 6.704 32.310 1.00 84.88 97 LEU A C 1
ATOM 793 O O . LEU A 1 97 ? -20.695 6.650 31.545 1.00 84.88 97 LEU A O 1
ATOM 797 N N . GLN A 1 98 ? -22.775 6.015 32.100 1.00 84.38 98 GLN A N 1
ATOM 798 C CA . GLN A 1 98 ? -22.972 5.144 30.950 1.00 84.38 98 GLN A CA 1
ATOM 799 C C . GLN A 1 98 ? -23.062 5.937 29.641 1.00 84.38 98 GLN A C 1
ATOM 801 O O . GLN A 1 98 ? -22.376 5.605 28.677 1.00 84.38 98 GLN A O 1
ATOM 806 N N . LEU A 1 99 ? -23.878 6.991 29.606 1.00 83.44 99 LEU A N 1
ATOM 807 C CA . LEU A 1 99 ? -24.106 7.763 28.388 1.00 83.44 99 LEU A CA 1
ATOM 808 C C . LEU A 1 99 ? -22.879 8.587 27.996 1.00 83.44 99 LEU A C 1
ATOM 810 O O . LEU A 1 99 ? -22.535 8.641 26.823 1.00 83.44 99 LEU A O 1
ATOM 814 N N . LEU A 1 100 ? -22.201 9.210 28.961 1.00 82.06 100 LEU A N 1
ATOM 815 C CA . LEU A 1 100 ? -21.048 10.056 28.672 1.00 82.06 100 LEU A CA 1
ATOM 816 C C . LEU A 1 100 ? -19.775 9.223 28.512 1.00 82.06 100 LEU A C 1
ATOM 818 O O . LEU A 1 100 ? -19.070 9.355 27.523 1.00 82.06 100 LEU A O 1
ATOM 822 N N . MET A 1 101 ? -19.450 8.369 29.479 1.00 85.00 101 MET A N 1
ATOM 823 C CA . MET A 1 101 ? -18.093 7.829 29.598 1.00 85.00 101 MET A CA 1
ATOM 824 C C . MET A 1 101 ? -17.912 6.527 28.819 1.00 85.00 101 MET A C 1
ATOM 826 O O . MET A 1 101 ? -16.925 6.370 28.109 1.00 85.00 101 MET A O 1
ATOM 830 N N . LEU A 1 102 ? -18.891 5.624 28.890 1.00 83.12 102 LEU A N 1
ATOM 831 C CA . LEU A 1 102 ? -18.880 4.365 28.140 1.00 83.12 102 LEU A CA 1
ATOM 832 C C . LEU A 1 102 ? -19.005 4.611 26.629 1.00 83.12 102 LEU A C 1
ATOM 834 O O . LEU A 1 102 ? -18.233 4.036 25.865 1.00 83.12 102 LEU A O 1
ATOM 838 N N . ASN A 1 103 ? -19.896 5.519 26.211 1.00 86.94 103 ASN A N 1
ATOM 839 C CA . ASN A 1 103 ? -20.034 5.890 24.800 1.00 86.94 103 ASN A CA 1
ATOM 840 C C . ASN A 1 103 ? -18.768 6.565 24.251 1.00 86.94 103 ASN A C 1
ATOM 842 O O . ASN A 1 103 ? -18.264 6.152 23.214 1.00 86.94 103 ASN A O 1
ATOM 846 N N . THR A 1 104 ? -18.202 7.535 24.981 1.00 83.38 104 THR A N 1
ATOM 847 C CA . THR A 1 104 ? -16.973 8.229 24.547 1.00 83.38 104 THR A CA 1
ATOM 848 C C . THR A 1 104 ? -15.781 7.270 24.446 1.00 83.38 104 THR A C 1
ATOM 850 O O . THR A 1 104 ? -14.989 7.360 23.513 1.00 83.38 104 THR A O 1
ATOM 853 N N . ILE A 1 105 ? -15.631 6.326 25.387 1.00 88.06 105 ILE A N 1
ATOM 854 C CA . ILE A 1 105 ? -14.552 5.324 25.321 1.00 88.06 105 ILE A CA 1
ATOM 855 C C . ILE A 1 105 ? -14.742 4.398 24.116 1.00 88.06 105 ILE A C 1
ATOM 857 O O . ILE A 1 105 ? -13.759 4.049 23.462 1.00 88.06 105 ILE A O 1
ATOM 861 N N . GLN A 1 106 ? -15.984 4.013 23.817 1.00 86.75 106 GLN A N 1
ATOM 862 C CA . GLN A 1 106 ? -16.294 3.177 22.663 1.00 86.75 106 GLN A CA 1
ATOM 863 C C . GLN A 1 106 ? -16.007 3.910 21.344 1.00 86.75 106 GLN A C 1
ATOM 865 O O . GLN A 1 106 ? -15.295 3.364 20.505 1.00 86.75 106 GLN A O 1
ATOM 870 N N . GLU A 1 107 ? -16.438 5.167 21.205 1.00 87.44 107 GLU A N 1
ATOM 871 C CA . GLU A 1 107 ? -16.106 6.017 20.051 1.00 87.44 107 GLU A CA 1
ATOM 872 C C . GLU A 1 107 ? -14.591 6.159 19.858 1.00 87.44 107 GLU A C 1
ATOM 874 O O . GLU A 1 107 ? -14.092 5.955 18.753 1.00 87.44 107 GLU A O 1
ATOM 879 N N . CYS A 1 108 ? -13.834 6.408 20.932 1.00 84.12 108 CYS A N 1
ATOM 880 C CA . CYS A 1 108 ? -12.371 6.462 20.872 1.00 84.12 108 CYS A CA 1
ATOM 881 C C . CYS A 1 108 ? -11.742 5.138 20.408 1.00 84.12 108 CYS A C 1
ATOM 883 O O . CYS A 1 108 ? -10.753 5.145 19.672 1.00 84.12 108 CYS A O 1
ATOM 885 N N . LEU A 1 109 ? -12.276 3.990 20.841 1.00 85.94 109 LEU A N 1
ATOM 886 C CA . LEU A 1 109 ? -11.790 2.677 20.404 1.00 85.94 109 LEU A CA 1
ATOM 887 C C . LEU A 1 109 ? -12.086 2.421 18.921 1.00 85.94 109 LEU A C 1
ATOM 889 O O . LEU A 1 109 ? -11.246 1.842 18.223 1.00 85.94 109 LEU A O 1
ATOM 893 N N . ASP A 1 110 ? -13.248 2.856 18.444 1.00 88.69 110 ASP A N 1
ATOM 894 C CA . ASP A 1 110 ? -13.665 2.689 17.053 1.00 88.69 110 ASP A CA 1
ATOM 895 C C . ASP A 1 110 ? -12.873 3.613 16.118 1.00 88.69 110 ASP A C 1
ATOM 897 O O . ASP A 1 110 ? -12.352 3.155 15.097 1.00 88.69 110 ASP A O 1
ATOM 901 N N . GLU A 1 111 ? -12.663 4.874 16.505 1.00 85.25 111 GLU A N 1
ATOM 902 C CA . GLU A 1 111 ? -11.801 5.812 15.778 1.00 85.25 111 GLU A CA 1
ATOM 903 C C . GLU A 1 111 ? -10.357 5.298 15.713 1.00 85.25 111 GLU A C 1
ATOM 905 O O . GLU A 1 111 ? -9.745 5.260 14.643 1.00 85.25 111 GLU A O 1
ATOM 910 N N . GLN A 1 112 ? -9.825 4.805 16.835 1.00 87.50 112 GLN A N 1
ATOM 911 C CA . GLN A 1 112 ? -8.496 4.205 16.889 1.00 87.50 1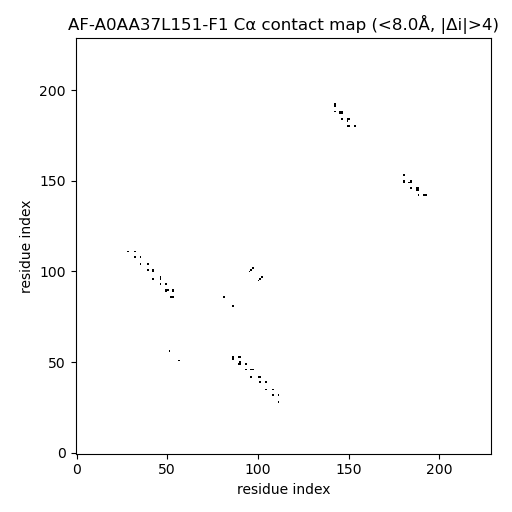12 GLN A CA 1
ATOM 912 C C . GLN A 1 112 ? -8.359 3.012 15.932 1.00 87.50 112 GLN A C 1
ATOM 914 O O . GLN A 1 112 ? -7.326 2.857 15.268 1.00 87.50 112 GLN A O 1
ATOM 919 N N . LYS A 1 113 ? -9.382 2.153 15.862 1.00 86.44 113 LYS A N 1
ATOM 920 C CA . LYS A 1 113 ? -9.415 1.009 14.947 1.00 86.44 113 LYS A CA 1
ATOM 921 C C . LYS A 1 113 ? -9.431 1.477 13.491 1.00 86.44 113 LYS A C 1
ATOM 923 O O . LYS A 1 113 ? -8.612 1.000 12.708 1.00 86.44 113 LYS A O 1
ATOM 928 N N . ALA A 1 114 ? -10.282 2.442 13.149 1.00 86.81 114 ALA A N 1
ATOM 929 C CA . ALA A 1 114 ? -10.359 3.003 11.802 1.00 86.81 114 ALA A CA 1
ATOM 930 C C . ALA A 1 114 ? -9.029 3.643 11.361 1.00 86.81 114 ALA A C 1
ATOM 932 O O . ALA A 1 114 ? -8.575 3.434 10.230 1.00 86.81 114 ALA A O 1
ATOM 933 N N . LEU A 1 115 ? -8.357 4.366 12.265 1.00 85.19 115 LEU A N 1
ATOM 934 C CA . LEU A 1 115 ? -7.033 4.942 12.016 1.00 85.19 115 LEU A CA 1
ATOM 935 C C . LEU A 1 115 ? -5.975 3.862 11.780 1.00 85.19 115 LEU A C 1
ATOM 937 O O . LEU A 1 115 ? -5.183 3.975 10.845 1.00 85.19 115 LEU A O 1
ATOM 941 N N . SER A 1 116 ? -5.969 2.812 12.604 1.00 84.31 116 SER A N 1
ATOM 942 C CA . SER A 1 116 ? -5.055 1.676 12.458 1.00 84.31 116 SER A CA 1
ATOM 943 C C . SER A 1 116 ? -5.237 0.985 11.106 1.00 84.31 116 SER A C 1
ATOM 945 O O . SER A 1 116 ? -4.258 0.745 10.401 1.00 84.31 116 SER A O 1
ATOM 947 N N . ASP A 1 117 ? -6.479 0.695 10.723 1.00 83.00 117 ASP A N 1
ATOM 948 C CA . ASP A 1 117 ? -6.798 -0.001 9.474 1.00 83.00 117 ASP A CA 1
ATOM 949 C C . ASP A 1 117 ? -6.401 0.852 8.252 1.00 83.00 117 ASP A C 1
ATOM 951 O O . ASP A 1 117 ? -5.741 0.369 7.326 1.00 83.00 117 ASP A O 1
ATOM 955 N N . THR A 1 118 ? -6.693 2.157 8.291 1.00 86.19 118 THR A N 1
ATOM 956 C CA . THR A 1 118 ? -6.274 3.115 7.252 1.00 86.19 118 THR A CA 1
ATOM 957 C C . THR A 1 118 ? -4.752 3.200 7.151 1.00 86.19 118 THR A C 1
ATOM 959 O O . THR A 1 118 ? -4.188 3.207 6.054 1.00 86.19 118 THR A O 1
ATOM 962 N N . TYR A 1 119 ? -4.065 3.231 8.293 1.00 83.56 119 TYR A N 1
ATOM 963 C CA . TYR A 1 119 ? -2.612 3.283 8.356 1.00 83.56 119 TYR A CA 1
ATOM 964 C C . TYR A 1 119 ? -1.963 2.026 7.749 1.00 83.56 119 TYR A C 1
ATOM 966 O O . TYR A 1 119 ? -1.002 2.141 6.978 1.00 83.56 119 TYR A O 1
ATOM 974 N N . PHE A 1 120 ? -2.502 0.835 8.031 1.00 84.00 120 PHE A N 1
ATOM 975 C CA . PHE A 1 120 ? -2.031 -0.410 7.419 1.00 84.00 120 PHE A CA 1
ATOM 976 C C . PHE A 1 120 ? -2.270 -0.433 5.910 1.00 84.00 120 PHE A C 1
ATOM 978 O O . PHE A 1 120 ? -1.352 -0.768 5.163 1.00 84.00 120 PHE A O 1
ATOM 985 N N . SER A 1 121 ? -3.449 -0.004 5.455 1.00 84.00 121 SER A N 1
ATOM 986 C CA . SER A 1 121 ? -3.762 0.104 4.026 1.00 84.00 121 SER A CA 1
ATOM 987 C C . SER A 1 121 ? -2.787 1.038 3.297 1.00 84.00 121 SER A C 1
ATOM 989 O O . SER A 1 121 ? -2.173 0.660 2.297 1.00 84.00 121 SER A O 1
ATOM 991 N N . LEU A 1 122 ? -2.539 2.229 3.851 1.00 82.12 122 LEU A N 1
ATOM 992 C CA . LEU A 1 122 ? -1.598 3.191 3.276 1.00 82.12 122 LEU A CA 1
ATOM 993 C C . LEU A 1 122 ? -0.155 2.664 3.274 1.00 82.12 122 LEU A C 1
ATOM 995 O O . LEU A 1 122 ? 0.613 2.929 2.347 1.00 82.12 122 LEU A O 1
ATOM 999 N N . THR A 1 123 ? 0.230 1.923 4.312 1.00 80.56 123 THR A N 1
ATOM 1000 C CA . THR A 1 123 ? 1.559 1.310 4.400 1.00 80.56 123 THR A CA 1
ATOM 1001 C C . THR A 1 123 ? 1.733 0.220 3.344 1.00 80.56 123 THR A C 1
ATOM 1003 O O . THR A 1 123 ? 2.742 0.225 2.641 1.00 80.56 123 THR A O 1
ATOM 1006 N N . ALA A 1 124 ? 0.733 -0.647 3.160 1.00 75.31 124 ALA A N 1
ATOM 1007 C CA . ALA A 1 124 ? 0.736 -1.681 2.126 1.00 75.31 124 ALA A CA 1
ATOM 1008 C C . ALA A 1 124 ? 0.811 -1.082 0.709 1.00 75.31 124 ALA A C 1
ATOM 1010 O O . ALA A 1 124 ? 1.565 -1.563 -0.142 1.00 75.31 124 ALA A O 1
ATOM 1011 N N . GLN A 1 125 ? 0.099 0.023 0.462 1.00 75.25 125 GLN A N 1
ATOM 1012 C CA . GLN A 1 125 ? 0.187 0.757 -0.804 1.00 75.25 125 GLN A CA 1
ATOM 1013 C C . GLN A 1 125 ? 1.582 1.344 -1.041 1.00 75.25 125 GLN A C 1
ATOM 1015 O O . GLN A 1 125 ? 2.130 1.221 -2.139 1.00 75.25 125 GLN A O 1
ATOM 1020 N N . LYS A 1 126 ? 2.188 1.963 -0.019 1.00 79.19 126 LYS A N 1
ATOM 1021 C CA . LYS A 1 126 ? 3.551 2.507 -0.123 1.00 79.19 126 LYS A CA 1
ATOM 1022 C C . LYS A 1 126 ? 4.587 1.424 -0.410 1.00 79.19 126 LYS A C 1
ATOM 1024 O O . LYS A 1 126 ? 5.480 1.654 -1.225 1.00 79.19 126 LYS A O 1
ATOM 1029 N N . ASP A 1 127 ? 4.467 0.265 0.227 1.00 73.19 127 ASP A N 1
ATOM 1030 C CA . ASP A 1 127 ? 5.380 -0.860 0.016 1.00 73.19 127 ASP A CA 1
ATOM 1031 C C . ASP A 1 127 ? 5.248 -1.445 -1.403 1.00 73.19 127 ASP A C 1
ATOM 1033 O O . ASP A 1 127 ? 6.239 -1.656 -2.110 1.00 73.19 127 ASP A O 1
ATOM 1037 N N . SER A 1 128 ? 4.011 -1.554 -1.893 1.00 70.19 128 SER A N 1
ATOM 1038 C CA . SER A 1 128 ? 3.716 -1.948 -3.277 1.00 70.19 128 SER A CA 1
ATOM 1039 C C . SER A 1 128 ? 4.306 -0.958 -4.291 1.00 70.19 128 SER A C 1
ATOM 1041 O O . SER A 1 128 ? 4.919 -1.353 -5.285 1.00 70.19 128 SER A O 1
ATOM 1043 N N . GLN A 1 129 ? 4.199 0.349 -4.027 1.00 67.75 129 GLN A N 1
ATOM 1044 C CA . GLN A 1 129 ? 4.774 1.385 -4.887 1.00 67.75 129 GLN A CA 1
ATOM 1045 C C . GLN A 1 129 ? 6.309 1.340 -4.898 1.00 67.75 129 GLN A C 1
ATOM 1047 O O . GLN A 1 129 ? 6.923 1.515 -5.956 1.00 67.75 129 GLN A O 1
ATOM 1052 N N . ALA A 1 130 ? 6.944 1.120 -3.744 1.00 65.81 130 ALA A N 1
ATOM 1053 C CA . ALA A 1 130 ? 8.394 0.970 -3.657 1.00 65.81 130 ALA A CA 1
ATOM 1054 C C . ALA A 1 130 ? 8.869 -0.241 -4.475 1.00 65.81 130 ALA A C 1
ATOM 1056 O O . ALA A 1 130 ? 9.813 -0.115 -5.259 1.00 65.81 130 ALA A O 1
ATOM 1057 N N . THR A 1 131 ? 8.147 -1.359 -4.385 1.00 65.44 131 THR A N 1
ATOM 1058 C CA . THR A 1 131 ? 8.416 -2.585 -5.150 1.00 65.44 131 THR A CA 1
ATOM 1059 C C . THR A 1 131 ? 8.248 -2.375 -6.658 1.00 65.44 131 THR A C 1
ATOM 1061 O O . THR A 1 131 ? 9.143 -2.711 -7.434 1.00 65.44 131 THR A O 1
ATOM 1064 N N . ALA A 1 132 ? 7.173 -1.714 -7.096 1.00 67.31 132 ALA A N 1
ATOM 1065 C CA . ALA A 1 132 ? 6.954 -1.396 -8.510 1.00 67.31 132 ALA A CA 1
ATOM 1066 C C . ALA A 1 132 ? 8.048 -0.475 -9.085 1.00 67.31 132 ALA A C 1
ATOM 1068 O O . ALA A 1 132 ? 8.483 -0.633 -10.226 1.00 67.31 132 ALA A O 1
ATOM 1069 N N . ARG A 1 133 ? 8.536 0.493 -8.296 1.00 70.12 133 ARG A N 1
ATOM 1070 C CA . ARG A 1 133 ? 9.653 1.367 -8.700 1.00 70.12 133 ARG A CA 1
ATOM 1071 C C . ARG A 1 133 ? 10.981 0.617 -8.773 1.00 70.12 133 ARG A C 1
ATOM 1073 O O . ARG A 1 133 ? 11.782 0.908 -9.666 1.00 70.12 133 ARG A O 1
ATOM 1080 N N . LEU A 1 134 ? 11.213 -0.325 -7.861 1.00 77.62 134 LEU A N 1
ATOM 1081 C CA . LEU A 1 134 ? 12.393 -1.184 -7.880 1.00 77.62 134 LEU A CA 1
ATOM 1082 C C . LEU A 1 134 ? 12.390 -2.069 -9.132 1.00 77.62 134 LEU A C 1
ATOM 1084 O O . LEU A 1 134 ? 13.370 -2.065 -9.870 1.00 77.62 134 LEU A O 1
ATOM 1088 N N . SER A 1 135 ? 11.261 -2.725 -9.417 1.00 81.31 135 SER A N 1
ATOM 1089 C CA . SER A 1 135 ? 11.071 -3.552 -10.613 1.00 81.31 135 SER A CA 1
ATOM 1090 C C . SER A 1 135 ? 11.329 -2.754 -11.896 1.00 81.31 135 SER A C 1
ATOM 1092 O O . SER A 1 135 ? 12.180 -3.131 -12.696 1.00 81.31 135 SER A O 1
ATOM 1094 N N . ARG A 1 136 ? 10.741 -1.554 -12.034 1.00 79.50 136 ARG A N 1
ATOM 1095 C CA . ARG A 1 136 ? 11.020 -0.660 -13.177 1.00 79.50 136 ARG A CA 1
ATOM 1096 C C . ARG A 1 136 ? 12.507 -0.329 -13.320 1.00 79.50 136 ARG A C 1
ATOM 1098 O O . ARG A 1 136 ? 13.021 -0.302 -14.433 1.00 79.50 136 ARG A O 1
ATOM 1105 N N . SER A 1 137 ? 13.203 -0.083 -12.211 1.00 82.56 137 SER A N 1
ATOM 1106 C CA . SER A 1 137 ? 14.639 0.223 -12.228 1.00 82.56 137 SER A CA 1
ATOM 1107 C C . SER A 1 137 ? 15.484 -0.992 -12.632 1.00 82.56 137 SER A C 1
ATOM 1109 O O . SER A 1 137 ? 16.436 -0.840 -13.393 1.00 82.56 137 SER A O 1
ATOM 1111 N N . ALA A 1 138 ? 15.121 -2.191 -12.171 1.00 83.94 138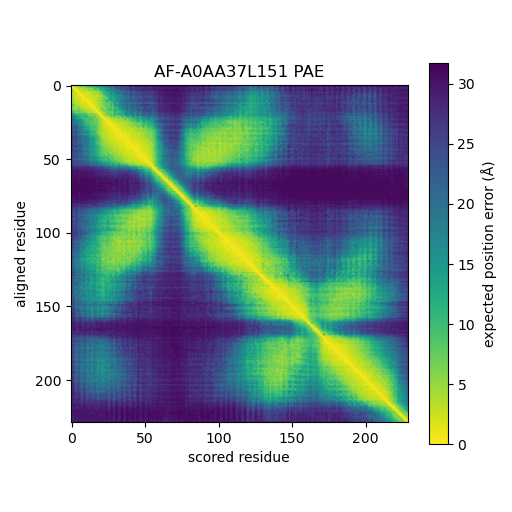 ALA A N 1
ATOM 1112 C CA . ALA A 1 138 ? 15.768 -3.441 -12.559 1.00 83.94 138 ALA A CA 1
ATOM 1113 C C . ALA A 1 138 ? 15.571 -3.739 -14.053 1.00 83.94 138 ALA A C 1
ATOM 1115 O O . ALA A 1 138 ? 16.541 -4.038 -14.747 1.00 83.94 138 ALA A O 1
ATOM 1116 N N . THR A 1 139 ? 14.357 -3.553 -14.579 1.00 82.44 139 THR A N 1
ATOM 1117 C CA . THR A 1 139 ? 14.074 -3.705 -16.013 1.00 82.44 139 THR A CA 1
ATOM 1118 C C . THR A 1 139 ? 14.873 -2.707 -16.848 1.00 82.44 139 THR A C 1
ATOM 1120 O O . THR A 1 139 ? 15.403 -3.066 -17.896 1.00 82.44 139 THR A O 1
ATOM 1123 N N . LEU A 1 140 ? 15.028 -1.461 -16.385 1.00 81.75 140 LEU A N 1
ATOM 1124 C CA . LEU A 1 140 ? 15.890 -0.479 -17.054 1.00 81.75 140 LEU A CA 1
ATOM 1125 C C . LEU A 1 140 ? 17.368 -0.891 -17.036 1.00 81.75 140 LEU A C 1
ATOM 1127 O O . LEU A 1 140 ? 18.057 -0.724 -18.040 1.00 81.75 140 LEU A O 1
ATOM 1131 N N . LEU A 1 141 ? 17.856 -1.448 -15.928 1.00 83.50 141 LEU A N 1
ATOM 1132 C CA . LEU A 1 141 ? 19.234 -1.927 -15.826 1.00 83.50 141 LEU A CA 1
ATOM 1133 C C . LEU A 1 141 ? 19.480 -3.123 -16.754 1.00 83.50 141 LEU A C 1
ATOM 1135 O O . LEU A 1 141 ? 20.474 -3.132 -17.472 1.00 83.50 141 LEU A O 1
ATOM 1139 N N . ALA A 1 142 ? 18.536 -4.063 -16.828 1.00 84.06 142 ALA A N 1
ATOM 1140 C CA . ALA A 1 142 ? 18.584 -5.167 -17.783 1.00 84.06 142 ALA A CA 1
ATOM 1141 C C . ALA A 1 142 ? 18.597 -4.667 -19.240 1.00 84.06 142 ALA A C 1
ATOM 1143 O O . ALA A 1 142 ? 19.407 -5.134 -20.040 1.00 84.06 142 ALA A O 1
ATOM 1144 N N . LYS A 1 143 ? 17.773 -3.658 -19.575 1.00 83.44 143 LYS A N 1
ATOM 1145 C CA . LYS A 1 143 ? 17.781 -3.006 -20.900 1.00 83.44 143 LYS A CA 1
ATOM 1146 C C . LYS A 1 143 ? 19.156 -2.425 -21.240 1.00 83.44 143 LYS A C 1
ATOM 1148 O O . LYS A 1 143 ? 19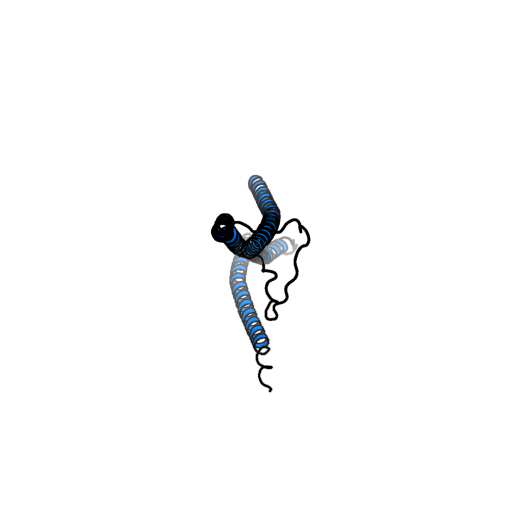.639 -2.607 -22.355 1.00 83.44 143 LYS A O 1
ATOM 1153 N N . LEU A 1 144 ? 19.799 -1.759 -20.281 1.00 81.94 144 LEU A N 1
ATOM 1154 C CA . LEU A 1 144 ? 21.141 -1.206 -20.465 1.00 81.94 144 LEU A CA 1
ATOM 1155 C C . LEU A 1 144 ? 22.197 -2.304 -20.635 1.00 81.94 144 LEU A C 1
ATOM 1157 O O . LEU A 1 144 ? 23.039 -2.190 -21.517 1.00 81.94 144 LEU A O 1
ATOM 1161 N N . SER A 1 145 ? 22.143 -3.385 -19.855 1.00 84.94 145 SER A N 1
ATOM 1162 C CA . SER A 1 145 ? 23.075 -4.513 -19.992 1.00 84.94 145 SER A CA 1
ATOM 1163 C C . SER A 1 145 ? 23.023 -5.150 -21.384 1.00 84.94 145 SER A C 1
ATOM 1165 O O . SER A 1 145 ? 24.066 -5.406 -21.982 1.00 84.94 145 SER A O 1
ATOM 1167 N N . VAL A 1 146 ? 21.823 -5.349 -21.934 1.00 78.25 146 VAL A N 1
ATOM 1168 C CA . VAL A 1 146 ? 21.632 -5.913 -23.281 1.00 78.25 146 VAL A CA 1
ATOM 1169 C C . VAL A 1 146 ? 22.096 -4.942 -24.376 1.00 78.25 146 VAL A C 1
ATOM 1171 O O . VAL A 1 146 ? 22.620 -5.375 -25.399 1.00 78.25 146 VAL A O 1
ATOM 1174 N N . PHE A 1 147 ? 21.978 -3.630 -24.148 1.00 79.75 147 PHE A N 1
ATOM 1175 C CA . PHE A 1 147 ? 22.536 -2.599 -25.031 1.00 79.75 147 PHE A CA 1
ATOM 1176 C C . PHE A 1 147 ? 24.070 -2.543 -24.991 1.00 79.75 147 PHE A C 1
ATOM 1178 O O . PHE A 1 147 ? 24.703 -2.312 -26.022 1.00 79.75 147 PHE A O 1
ATOM 1185 N N . PHE A 1 148 ? 24.675 -2.755 -23.820 1.00 79.31 148 PHE A N 1
ATOM 1186 C CA . PHE A 1 148 ? 26.127 -2.717 -23.670 1.00 79.31 148 PHE A CA 1
ATOM 1187 C C . PHE A 1 148 ? 26.817 -3.934 -24.274 1.00 79.31 148 PHE A C 1
ATOM 1189 O O . PHE A 1 148 ? 27.948 -3.801 -24.717 1.00 79.31 148 PHE A O 1
ATOM 1196 N N . LEU A 1 149 ? 26.158 -5.087 -24.366 1.00 82.44 149 LEU A N 1
ATOM 1197 C CA . LEU A 1 149 ? 26.781 -6.315 -24.862 1.00 82.44 149 LEU A CA 1
ATOM 1198 C C . LEU A 1 149 ? 27.326 -6.177 -26.311 1.00 82.44 149 LEU A C 1
ATOM 1200 O O . LEU A 1 149 ? 28.513 -6.447 -26.508 1.00 82.44 149 LEU A O 1
ATOM 1204 N N . PRO A 1 150 ? 26.570 -5.665 -27.308 1.00 75.50 150 PRO A N 1
ATOM 1205 C CA . PRO A 1 150 ? 27.098 -5.397 -28.653 1.00 75.50 150 PRO A CA 1
ATOM 1206 C C . PRO A 1 150 ? 28.191 -4.324 -28.693 1.00 75.50 150 PRO A C 1
ATOM 1208 O O . PRO A 1 150 ? 29.120 -4.415 -29.491 1.00 75.50 150 PRO A O 1
ATOM 1211 N N . ILE A 1 151 ? 28.098 -3.310 -27.830 1.00 75.81 151 ILE A N 1
ATOM 1212 C CA . ILE A 1 151 ? 29.080 -2.220 -27.762 1.00 75.81 151 ILE A CA 1
ATOM 1213 C C . ILE A 1 151 ? 30.387 -2.727 -27.159 1.00 75.81 151 ILE A C 1
ATOM 1215 O O . ILE A 1 151 ? 31.453 -2.451 -27.690 1.00 75.81 151 ILE A O 1
ATOM 1219 N N . THR A 1 152 ? 30.324 -3.517 -26.090 1.00 82.88 152 THR A N 1
ATOM 1220 C CA . THR A 1 152 ? 31.485 -4.186 -25.503 1.00 82.88 152 THR A CA 1
ATOM 1221 C C . THR A 1 152 ? 32.116 -5.154 -26.501 1.00 82.88 152 THR A C 1
ATOM 1223 O O . THR A 1 152 ? 33.339 -5.196 -26.594 1.00 82.88 152 THR A O 1
ATOM 1226 N N . PHE A 1 153 ? 31.313 -5.870 -27.296 1.00 78.00 153 PHE A N 1
ATOM 1227 C CA . PHE A 1 153 ? 31.819 -6.710 -28.383 1.00 78.00 153 PHE A CA 1
ATOM 1228 C C . PHE A 1 153 ? 32.524 -5.886 -29.471 1.00 78.00 153 PHE A C 1
ATOM 1230 O O . PHE A 1 153 ? 33.616 -6.254 -29.885 1.00 78.00 153 PHE A O 1
ATOM 1237 N N . MET A 1 154 ? 31.966 -4.741 -29.879 1.00 74.31 154 MET A N 1
ATOM 1238 C CA . MET A 1 154 ? 32.603 -3.803 -30.814 1.00 74.31 154 MET A CA 1
ATOM 1239 C C . MET A 1 154 ? 33.931 -3.272 -30.272 1.00 74.31 154 MET A C 1
ATOM 1241 O O . MET A 1 154 ? 34.953 -3.369 -30.947 1.00 74.31 154 MET A O 1
ATOM 1245 N N . THR A 1 155 ? 33.936 -2.777 -29.033 1.00 79.19 155 THR A N 1
ATOM 1246 C CA . THR A 1 155 ? 35.147 -2.284 -28.370 1.00 79.19 155 THR A CA 1
ATOM 1247 C C . THR A 1 155 ? 36.200 -3.383 -28.271 1.00 79.19 155 THR A C 1
ATOM 1249 O O . THR A 1 155 ? 37.367 -3.130 -28.547 1.00 79.19 155 THR A O 1
ATOM 1252 N N . SER A 1 156 ? 35.802 -4.615 -27.938 1.00 79.88 156 SER A N 1
ATOM 1253 C CA . SER A 1 156 ? 36.713 -5.761 -27.911 1.00 79.88 156 SER A CA 1
ATOM 1254 C C . SER A 1 156 ? 37.226 -6.118 -29.305 1.00 79.88 156 SER A C 1
ATOM 1256 O O . SER A 1 156 ? 38.401 -6.432 -29.437 1.00 79.88 156 SER A O 1
ATOM 1258 N N . TYR A 1 157 ? 36.378 -6.063 -30.334 1.00 77.94 157 TYR A N 1
ATOM 1259 C CA . TYR A 1 157 ? 36.736 -6.397 -31.712 1.00 77.94 157 TYR A CA 1
ATOM 1260 C C . TYR A 1 157 ? 37.793 -5.438 -32.272 1.00 77.94 157 TYR A C 1
ATOM 1262 O O . TYR A 1 157 ? 38.774 -5.883 -32.854 1.00 77.94 157 TYR A O 1
ATOM 1270 N N . PHE A 1 158 ? 37.648 -4.134 -32.020 1.00 69.31 158 PHE A N 1
ATOM 1271 C CA . PHE A 1 158 ? 38.645 -3.130 -32.408 1.00 69.31 158 PHE A CA 1
ATOM 1272 C C . PHE A 1 158 ? 39.857 -3.059 -31.468 1.00 69.31 158 PHE A C 1
ATOM 1274 O O . PHE A 1 158 ? 40.864 -2.459 -31.828 1.00 69.31 158 PHE A O 1
ATOM 1281 N N . SER A 1 159 ? 39.777 -3.661 -30.277 1.00 72.75 159 SER A N 1
ATOM 1282 C CA . SER A 1 159 ? 40.911 -3.767 -29.352 1.00 72.75 159 SER A CA 1
ATOM 1283 C C . SER A 1 159 ? 41.860 -4.921 -29.693 1.00 72.75 159 SER A C 1
ATOM 1285 O O . SER A 1 159 ? 42.952 -4.971 -29.129 1.00 72.75 159 SER A O 1
ATOM 1287 N N . VAL A 1 160 ? 41.467 -5.859 -30.562 1.00 71.06 160 VAL A N 1
ATOM 1288 C CA . VAL A 1 160 ? 42.365 -6.914 -31.047 1.00 71.06 160 VAL A CA 1
ATOM 1289 C C . VAL A 1 160 ? 43.130 -6.369 -32.252 1.00 71.06 160 VAL A C 1
ATOM 1291 O O . VAL A 1 160 ? 42.594 -6.260 -33.352 1.00 71.06 160 VAL A O 1
ATOM 1294 N N . GLU A 1 161 ? 44.401 -6.035 -32.047 1.00 59.38 161 GLU A N 1
ATOM 1295 C CA . GLU A 1 161 ? 45.320 -5.671 -33.126 1.00 59.38 161 GLU A CA 1
ATOM 1296 C C . GLU A 1 161 ? 45.714 -6.935 -33.901 1.00 59.38 161 GLU A C 1
ATOM 1298 O O . GLU A 1 161 ? 46.657 -7.642 -33.550 1.00 59.38 161 GLU A O 1
ATOM 1303 N N . ILE A 1 162 ? 44.953 -7.264 -34.947 1.00 57.69 162 ILE A N 1
ATOM 1304 C CA . ILE A 1 162 ? 45.327 -8.319 -35.893 1.00 57.69 162 ILE A CA 1
ATOM 1305 C C . ILE A 1 162 ? 46.356 -7.709 -36.863 1.00 57.69 162 ILE A C 1
ATOM 1307 O O . ILE A 1 162 ? 45.998 -6.799 -37.616 1.00 57.69 162 ILE A O 1
ATOM 1311 N N . PRO A 1 163 ? 47.615 -8.187 -36.885 1.00 56.56 163 PRO A N 1
ATOM 1312 C CA . PRO A 1 163 ? 48.699 -7.581 -37.669 1.00 56.56 163 PRO A CA 1
ATOM 1313 C C . PRO A 1 163 ? 48.501 -7.649 -39.196 1.00 56.56 163 PRO A C 1
ATOM 1315 O O . PRO A 1 163 ? 49.231 -6.991 -39.926 1.00 56.56 163 PRO A O 1
ATOM 1318 N N . ASP A 1 164 ? 47.497 -8.389 -39.675 1.00 53.69 164 ASP A N 1
ATOM 1319 C CA . ASP A 1 164 ? 47.215 -8.628 -41.100 1.00 53.69 164 ASP A CA 1
ATOM 1320 C C . ASP A 1 164 ? 46.157 -7.669 -41.699 1.00 53.69 164 ASP A C 1
ATOM 1322 O O . ASP A 1 164 ? 45.840 -7.732 -42.883 1.00 53.69 164 ASP A O 1
ATOM 1326 N N . LEU A 1 165 ? 45.580 -6.766 -40.888 1.00 53.56 165 LEU A N 1
ATOM 1327 C CA . LEU A 1 165 ? 44.486 -5.862 -41.297 1.00 53.56 165 LEU A CA 1
ATOM 1328 C C . LEU A 1 165 ? 44.865 -4.369 -41.279 1.00 53.56 165 LEU A C 1
ATOM 1330 O O . LEU A 1 165 ? 44.000 -3.496 -41.371 1.00 53.56 165 LEU A O 1
ATOM 1334 N N . VAL A 1 166 ? 46.157 -4.064 -41.147 1.00 53.25 166 VAL A N 1
ATOM 1335 C CA . VAL A 1 166 ? 46.677 -2.689 -41.039 1.00 53.25 166 VAL A CA 1
ATOM 1336 C C . VAL A 1 166 ? 46.815 -2.017 -42.415 1.00 53.25 166 VAL A C 1
ATOM 1338 O O . VAL A 1 166 ? 46.775 -0.793 -42.514 1.00 53.25 166 VAL A O 1
ATOM 1341 N N . GLU A 1 167 ? 46.885 -2.788 -43.504 1.00 50.28 167 GLU A N 1
ATOM 1342 C CA . GLU A 1 167 ? 47.159 -2.254 -44.849 1.00 50.28 167 GLU A CA 1
ATOM 1343 C C . GLU A 1 167 ? 45.920 -1.669 -45.570 1.00 50.28 167 GLU A C 1
ATOM 1345 O O . GLU A 1 167 ? 46.054 -0.966 -46.569 1.00 50.28 167 GLU A O 1
ATOM 1350 N N . HIS A 1 168 ? 44.699 -1.890 -45.057 1.00 53.66 168 HIS A N 1
ATOM 1351 C CA . HIS A 1 168 ? 43.446 -1.427 -45.686 1.00 53.66 168 HIS A CA 1
ATOM 1352 C C . HIS A 1 168 ? 42.497 -0.680 -44.730 1.00 53.66 168 HIS A C 1
ATOM 1354 O O . HIS A 1 168 ? 41.279 -0.634 -44.942 1.00 53.66 168 HIS A O 1
ATOM 1360 N N . TYR A 1 169 ? 43.028 -0.077 -43.662 1.00 54.16 169 TYR A N 1
ATOM 1361 C CA . TYR A 1 169 ? 42.219 0.617 -42.658 1.00 54.16 169 TYR A CA 1
ATOM 1362 C C . TYR A 1 169 ? 41.728 1.983 -43.170 1.00 54.16 169 TYR A C 1
ATOM 1364 O O . TYR A 1 169 ? 42.297 3.040 -42.901 1.00 54.16 169 TYR A O 1
ATOM 1372 N N . THR A 1 170 ? 40.650 1.968 -43.957 1.00 60.75 170 THR A N 1
ATOM 1373 C CA . THR A 1 170 ? 40.016 3.189 -44.467 1.00 60.75 170 THR A CA 1
ATOM 1374 C C . THR A 1 170 ? 39.056 3.750 -43.410 1.00 60.75 170 THR A C 1
ATOM 1376 O O . THR A 1 170 ? 38.164 3.021 -42.971 1.00 60.75 170 THR A O 1
ATOM 1379 N N . PRO A 1 171 ? 39.114 5.051 -43.061 1.00 64.81 171 PRO A N 1
ATOM 1380 C CA . PRO A 1 171 ? 38.219 5.675 -42.075 1.00 64.81 171 PRO A CA 1
ATOM 1381 C C . PRO A 1 171 ? 36.720 5.487 -42.377 1.00 64.81 171 PRO A C 1
ATOM 1383 O O . PRO A 1 171 ? 35.890 5.545 -41.475 1.00 64.81 171 PRO A O 1
ATOM 1386 N N . LYS A 1 172 ? 36.357 5.191 -43.631 1.00 71.06 172 LYS A N 1
ATOM 1387 C CA . LYS A 1 172 ? 34.992 4.825 -44.037 1.00 71.06 172 LYS A CA 1
ATOM 1388 C C . LYS A 1 172 ? 34.491 3.538 -43.367 1.00 71.06 172 LYS A C 1
ATOM 1390 O O . LYS A 1 172 ? 33.343 3.508 -42.941 1.00 71.06 172 LYS A O 1
ATOM 1395 N N . MET A 1 173 ? 35.333 2.512 -43.217 1.00 70.75 173 MET A N 1
ATOM 1396 C CA . MET A 1 173 ? 34.936 1.242 -42.588 1.00 70.75 173 MET A CA 1
ATOM 1397 C C . MET A 1 173 ? 34.612 1.417 -41.103 1.00 70.75 173 MET A C 1
ATOM 1399 O O . MET A 1 173 ? 33.656 0.824 -40.615 1.00 70.75 173 MET A O 1
ATOM 1403 N N . TYR A 1 174 ? 35.323 2.312 -40.413 1.00 70.62 174 TYR A N 1
ATOM 1404 C CA . TYR A 1 174 ? 35.015 2.671 -39.029 1.00 70.62 174 TYR A CA 1
ATOM 1405 C C . TYR A 1 174 ? 33.613 3.282 -38.891 1.00 70.62 174 TYR A C 1
ATOM 1407 O O . TYR A 1 174 ? 32.836 2.856 -38.038 1.00 70.62 174 TYR A O 1
ATOM 1415 N N . TRP A 1 175 ? 33.251 4.230 -39.762 1.00 80.38 175 TRP A N 1
ATOM 1416 C CA . TRP A 1 175 ? 31.914 4.837 -39.760 1.00 80.38 175 TRP A CA 1
ATOM 1417 C C . TRP A 1 175 ? 30.810 3.838 -40.124 1.00 80.38 175 TRP A C 1
ATOM 1419 O O . TRP A 1 175 ? 29.734 3.892 -39.529 1.00 80.38 175 TRP A O 1
ATOM 1429 N N . ILE A 1 176 ? 31.074 2.903 -41.047 1.00 81.00 176 ILE A N 1
ATOM 1430 C CA . ILE A 1 176 ? 30.140 1.814 -41.368 1.00 81.00 176 ILE A CA 1
ATOM 1431 C C . ILE A 1 176 ? 29.949 0.896 -40.156 1.00 81.00 176 ILE A C 1
ATOM 1433 O O . ILE A 1 176 ? 28.811 0.646 -39.768 1.00 81.00 176 ILE A O 1
ATOM 1437 N N . CYS A 1 177 ? 31.024 0.427 -39.519 1.00 78.31 177 CYS A N 1
ATOM 1438 C CA . CYS A 1 177 ? 30.920 -0.420 -38.333 1.00 78.31 177 CYS A CA 1
ATOM 1439 C C . CYS A 1 177 ? 30.195 0.314 -37.203 1.00 78.31 177 CYS A C 1
ATOM 1441 O O . CYS A 1 177 ? 29.263 -0.230 -36.618 1.00 78.31 177 CYS A O 1
ATOM 1443 N N . PHE A 1 178 ? 30.538 1.576 -36.952 1.00 79.25 178 PHE A N 1
ATOM 1444 C CA . PHE A 1 178 ? 29.843 2.408 -35.976 1.00 79.25 178 PHE A CA 1
ATOM 1445 C C . PHE A 1 178 ? 28.337 2.502 -36.262 1.00 79.25 178 PHE A C 1
ATOM 1447 O O . PHE A 1 178 ? 27.530 2.308 -35.354 1.00 79.25 178 PHE A O 1
ATOM 1454 N N . ALA A 1 179 ? 27.944 2.726 -37.520 1.00 83.81 179 ALA A N 1
ATOM 1455 C CA . ALA A 1 179 ? 26.540 2.774 -37.918 1.00 83.81 179 ALA A CA 1
ATOM 1456 C C . ALA A 1 179 ? 25.831 1.417 -37.751 1.00 83.81 179 ALA A C 1
ATOM 1458 O O . ALA A 1 179 ? 24.703 1.376 -37.263 1.00 83.81 179 ALA A O 1
ATOM 1459 N N . VAL A 1 180 ? 26.492 0.306 -38.096 1.00 85.06 180 VAL A N 1
ATOM 1460 C CA . VAL A 1 180 ? 25.955 -1.055 -37.923 1.00 85.06 180 VAL A CA 1
ATOM 1461 C C . VAL A 1 180 ? 25.757 -1.380 -36.444 1.00 85.06 180 VAL A C 1
ATOM 1463 O O . VAL A 1 180 ? 24.706 -1.891 -36.072 1.00 85.06 180 VAL A O 1
ATOM 1466 N N . ILE A 1 181 ? 26.717 -1.038 -35.583 1.00 80.88 181 ILE A N 1
ATOM 1467 C CA . ILE A 1 181 ? 26.626 -1.267 -34.136 1.00 80.88 181 ILE A CA 1
ATOM 1468 C C . ILE A 1 181 ? 25.574 -0.358 -33.491 1.00 80.88 181 ILE A C 1
ATOM 1470 O O . ILE A 1 181 ? 24.772 -0.841 -32.695 1.00 80.88 181 ILE A O 1
ATOM 1474 N N . ALA A 1 182 ? 25.490 0.916 -33.882 1.00 79.81 182 ALA A N 1
ATOM 1475 C CA . ALA A 1 182 ? 24.434 1.816 -33.419 1.00 79.81 182 ALA A CA 1
ATOM 1476 C C . ALA A 1 182 ? 23.037 1.329 -33.847 1.00 79.81 182 ALA A C 1
ATOM 1478 O O . ALA A 1 182 ? 22.103 1.325 -33.042 1.00 79.81 182 ALA A O 1
ATOM 1479 N N . GLY A 1 183 ? 22.904 0.858 -35.091 1.00 85.56 183 GLY A N 1
ATOM 1480 C CA . GLY A 1 183 ? 21.678 0.253 -35.606 1.00 85.56 183 GLY A CA 1
ATOM 1481 C C . GLY A 1 183 ? 21.311 -1.035 -34.872 1.00 85.56 183 GLY A C 1
ATOM 1482 O O . GLY A 1 183 ? 20.166 -1.193 -34.457 1.00 85.56 183 GLY A O 1
ATOM 1483 N N . LEU A 1 184 ? 22.280 -1.922 -34.634 1.00 83.31 184 LEU A N 1
ATOM 1484 C CA . LEU A 1 184 ? 22.085 -3.177 -33.906 1.00 83.31 184 LEU A CA 1
ATOM 1485 C C . LEU A 1 184 ? 21.680 -2.933 -32.447 1.00 83.31 184 LEU A C 1
ATOM 1487 O O . LEU A 1 184 ? 20.802 -3.621 -31.931 1.00 83.31 184 LEU A O 1
ATOM 1491 N N . SER A 1 185 ? 22.248 -1.920 -31.796 1.00 81.56 185 SER A N 1
ATOM 1492 C CA . SER A 1 185 ? 21.834 -1.482 -30.464 1.00 81.56 185 SER A CA 1
ATOM 1493 C C . SER A 1 185 ? 20.394 -0.958 -30.441 1.00 81.56 185 SER A C 1
ATOM 1495 O O . SER A 1 185 ? 19.647 -1.270 -29.511 1.00 81.56 185 SER A O 1
ATOM 1497 N N . PHE A 1 186 ? 19.974 -0.207 -31.464 1.00 82.19 186 PHE A N 1
ATOM 1498 C CA . PHE A 1 186 ? 18.598 0.284 -31.579 1.00 82.19 186 PHE A CA 1
ATOM 1499 C C . PHE A 1 186 ? 17.607 -0.858 -31.862 1.00 82.19 186 PHE A C 1
ATOM 1501 O O . PHE A 1 186 ? 16.558 -0.939 -31.222 1.00 82.19 186 PHE A O 1
ATOM 1508 N N . ILE A 1 187 ? 17.972 -1.791 -32.752 1.00 83.81 187 ILE A N 1
ATOM 1509 C CA . ILE A 1 187 ? 17.195 -3.004 -33.047 1.00 83.81 187 ILE A CA 1
ATOM 1510 C C . ILE A 1 187 ? 17.061 -3.882 -31.801 1.00 83.81 187 ILE A C 1
ATOM 1512 O O . ILE A 1 187 ? 15.963 -4.336 -31.494 1.00 83.81 187 ILE A O 1
ATOM 1516 N N . SER A 1 188 ? 18.151 -4.081 -31.055 1.00 76.88 188 SER A N 1
ATOM 1517 C CA . SER A 1 188 ? 18.177 -4.894 -29.838 1.00 76.88 188 SER A CA 1
ATOM 1518 C C . SER A 1 188 ? 17.293 -4.282 -28.753 1.00 76.88 188 SER A C 1
ATOM 1520 O O . SER A 1 188 ? 16.487 -4.982 -28.145 1.00 76.88 188 SER A O 1
ATOM 1522 N N . LEU A 1 189 ? 17.344 -2.957 -28.571 1.00 78.81 189 LEU A N 1
ATOM 1523 C CA . LEU A 1 189 ? 16.487 -2.258 -27.613 1.00 78.81 189 LEU A CA 1
ATOM 1524 C C . LEU A 1 189 ? 14.999 -2.341 -27.989 1.00 78.81 189 LEU A C 1
ATOM 1526 O O . LEU A 1 189 ? 14.147 -2.475 -27.102 1.00 78.81 189 LEU A O 1
ATOM 1530 N N . PHE A 1 190 ? 14.687 -2.277 -29.288 1.00 81.81 190 PHE A N 1
ATOM 1531 C CA . PHE A 1 190 ? 13.322 -2.396 -29.799 1.00 81.81 190 PHE A CA 1
ATOM 1532 C C . PHE A 1 190 ? 12.780 -3.818 -29.636 1.00 81.81 190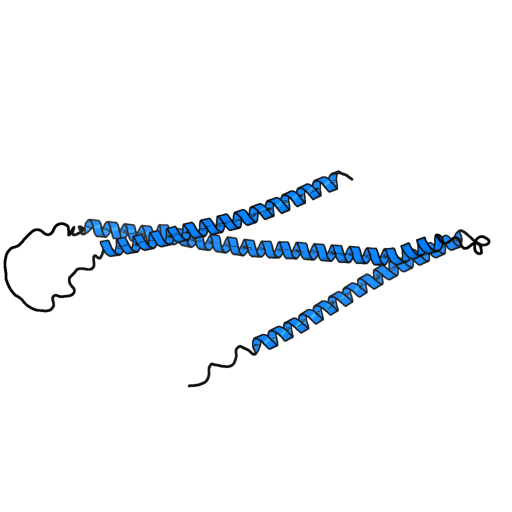 PHE A C 1
ATOM 1534 O O . PHE A 1 190 ? 11.717 -4.006 -29.041 1.00 81.81 190 PHE A O 1
ATOM 1541 N N . PHE A 1 191 ? 13.538 -4.823 -30.085 1.00 82.12 191 PHE A N 1
ATOM 1542 C CA . PHE A 1 191 ? 13.181 -6.228 -29.914 1.00 82.12 191 PHE A CA 1
ATOM 1543 C C . PHE A 1 191 ? 13.036 -6.583 -28.443 1.00 82.12 191 PHE A C 1
ATOM 1545 O O . PHE A 1 191 ? 12.033 -7.176 -28.079 1.00 82.12 191 PHE A O 1
ATOM 1552 N N . PHE A 1 192 ? 13.972 -6.178 -27.585 1.00 75.25 192 PHE A N 1
ATOM 1553 C CA . PHE A 1 192 ? 13.931 -6.490 -26.161 1.00 75.25 192 PHE A CA 1
ATOM 1554 C C . PHE A 1 192 ? 12.813 -5.754 -25.420 1.00 75.25 192 PHE A C 1
ATOM 1556 O O . PHE A 1 192 ? 12.233 -6.323 -24.504 1.00 75.25 192 PHE A O 1
ATOM 1563 N N . SER A 1 193 ? 12.454 -4.527 -25.818 1.00 79.12 193 SER A N 1
ATOM 1564 C CA . SER A 1 193 ? 11.269 -3.860 -25.258 1.00 79.12 193 SER A CA 1
ATOM 1565 C C . SER A 1 193 ? 9.994 -4.630 -25.584 1.00 79.12 193 SER A C 1
ATOM 1567 O O . SER A 1 193 ? 9.193 -4.851 -24.685 1.00 79.12 193 SER A O 1
ATOM 1569 N N . ARG A 1 194 ? 9.860 -5.111 -26.824 1.00 82.31 194 ARG A N 1
ATOM 1570 C CA . ARG A 1 194 ? 8.716 -5.926 -27.241 1.00 82.31 194 ARG A CA 1
ATOM 1571 C C . ARG A 1 194 ? 8.740 -7.329 -26.624 1.00 82.31 194 ARG A C 1
ATOM 1573 O O . ARG A 1 194 ? 7.704 -7.831 -26.220 1.00 82.31 194 ARG A O 1
ATOM 1580 N N . MET A 1 195 ? 9.915 -7.948 -26.505 1.00 81.31 195 MET A N 1
ATOM 1581 C CA . MET A 1 195 ? 10.089 -9.260 -25.869 1.00 81.31 195 MET A CA 1
ATOM 1582 C C . MET A 1 195 ? 9.800 -9.207 -24.370 1.00 81.31 195 MET A C 1
ATOM 1584 O O . MET A 1 195 ? 9.135 -10.094 -23.860 1.00 81.31 195 MET A O 1
ATOM 1588 N N . LEU A 1 196 ? 10.251 -8.168 -23.661 1.00 79.44 196 LEU A N 1
ATOM 1589 C CA . LEU A 1 196 ? 9.930 -7.973 -22.243 1.00 79.44 196 LEU A CA 1
ATOM 1590 C C . LEU A 1 196 ? 8.433 -7.795 -22.008 1.00 79.44 196 LEU A C 1
ATOM 1592 O O . LEU A 1 196 ? 7.931 -8.302 -21.014 1.00 79.44 196 LEU A O 1
ATOM 1596 N N . GLU A 1 197 ? 7.748 -7.070 -22.892 1.00 81.81 197 GLU A N 1
ATOM 1597 C CA . GLU A 1 197 ? 6.295 -6.892 -22.836 1.00 81.81 197 GLU A CA 1
ATOM 1598 C C . GLU A 1 197 ? 5.590 -8.238 -23.037 1.00 81.81 197 GLU A C 1
ATOM 1600 O O . GLU A 1 197 ? 4.858 -8.667 -22.159 1.00 81.81 197 GLU A O 1
ATOM 1605 N N . ILE A 1 198 ? 5.962 -8.994 -24.076 1.00 84.31 198 ILE A N 1
ATOM 1606 C CA . ILE A 1 198 ? 5.433 -10.346 -24.319 1.00 84.31 198 ILE A CA 1
ATOM 1607 C C . ILE A 1 198 ? 5.705 -11.286 -23.133 1.00 84.31 198 ILE A C 1
ATOM 1609 O O . ILE A 1 198 ? 4.825 -12.028 -22.710 1.00 84.31 198 ILE A O 1
ATOM 1613 N N . VAL A 1 199 ? 6.918 -11.275 -22.573 1.00 83.00 199 VAL A N 1
ATOM 1614 C CA . VAL A 1 199 ? 7.261 -12.116 -21.416 1.00 83.00 199 VAL A CA 1
ATOM 1615 C C . VAL A 1 199 ? 6.470 -11.685 -20.179 1.00 83.00 199 VAL A C 1
ATOM 1617 O O . VAL A 1 199 ? 6.011 -12.546 -19.434 1.00 83.00 199 VAL A O 1
ATOM 1620 N N . SER A 1 200 ? 6.266 -10.382 -19.974 1.00 82.88 200 SER A N 1
ATOM 1621 C CA . SER A 1 200 ? 5.429 -9.862 -18.889 1.00 82.88 200 SER A CA 1
ATOM 1622 C C . SER A 1 200 ? 3.978 -10.317 -19.041 1.00 82.88 200 SER A C 1
ATOM 1624 O O . SER A 1 200 ? 3.429 -10.859 -18.087 1.00 82.88 200 SER A O 1
ATOM 1626 N N . ASP A 1 201 ? 3.405 -10.188 -20.239 1.00 86.62 201 ASP A N 1
ATOM 1627 C CA . ASP A 1 201 ? 2.030 -10.599 -20.538 1.00 86.62 201 ASP A CA 1
ATOM 1628 C C . ASP A 1 201 ? 1.852 -12.110 -20.323 1.00 86.62 201 ASP A C 1
ATOM 1630 O O . ASP A 1 201 ? 0.914 -12.551 -19.664 1.00 86.62 201 ASP A O 1
ATOM 1634 N N . THR A 1 202 ? 2.808 -12.927 -20.786 1.00 88.31 202 THR A N 1
ATOM 1635 C CA . THR A 1 202 ? 2.752 -14.385 -20.569 1.00 88.31 202 THR A CA 1
ATOM 1636 C C . THR A 1 202 ? 2.892 -14.783 -19.098 1.00 88.31 202 THR A C 1
ATOM 1638 O O . THR A 1 202 ? 2.291 -15.772 -18.679 1.00 88.31 202 THR A O 1
ATOM 1641 N N . LEU A 1 203 ? 3.667 -14.040 -18.300 1.00 85.69 203 LEU A N 1
ATOM 1642 C CA . LEU A 1 203 ? 3.782 -14.275 -16.859 1.00 85.69 203 LEU A CA 1
ATOM 1643 C C . LEU A 1 203 ? 2.490 -13.906 -16.127 1.00 85.69 203 LEU A C 1
ATOM 1645 O O . LEU A 1 203 ? 2.105 -14.618 -15.200 1.00 85.69 203 LEU A O 1
ATOM 1649 N N . GLU A 1 204 ? 1.830 -12.827 -16.543 1.00 84.50 204 GLU A N 1
ATOM 1650 C CA . GLU A 1 204 ? 0.558 -12.378 -15.977 1.00 84.50 204 GLU A CA 1
ATOM 1651 C C . GLU A 1 204 ? -0.571 -13.371 -16.301 1.00 84.50 204 GLU A C 1
ATOM 1653 O O . GLU A 1 204 ? -1.248 -13.847 -15.388 1.00 84.50 204 GLU A O 1
ATOM 1658 N N . ASP A 1 205 ? -0.665 -13.834 -17.551 1.00 88.06 205 ASP A N 1
ATOM 1659 C CA . ASP A 1 205 ? -1.603 -14.890 -17.961 1.00 88.06 205 ASP A CA 1
ATOM 1660 C C . ASP A 1 205 ? -1.388 -16.204 -17.189 1.00 88.06 205 ASP A C 1
ATOM 1662 O O . ASP A 1 205 ? -2.341 -16.893 -16.795 1.00 88.06 205 ASP A O 1
ATOM 1666 N N . TRP A 1 206 ? -0.127 -16.575 -16.951 1.00 88.69 206 TRP A N 1
ATOM 1667 C CA . TRP A 1 206 ? 0.198 -17.785 -16.200 1.00 88.69 206 TRP A CA 1
ATOM 1668 C C . TRP A 1 206 ? -0.138 -17.634 -14.713 1.00 88.69 206 TRP A C 1
ATOM 1670 O O . TRP A 1 206 ? -0.718 -18.550 -14.122 1.00 88.69 206 TRP A O 1
ATOM 1680 N N . ALA A 1 207 ? 0.148 -16.471 -14.120 1.00 87.31 207 ALA A N 1
ATOM 1681 C CA . ALA A 1 207 ? -0.225 -16.149 -12.745 1.00 87.31 207 ALA A CA 1
ATOM 1682 C C . ALA A 1 207 ? -1.748 -16.214 -12.541 1.00 87.31 207 ALA A C 1
ATOM 1684 O O . ALA A 1 207 ? -2.217 -16.810 -11.567 1.00 87.31 207 ALA A O 1
ATOM 1685 N N . ASP A 1 208 ? -2.523 -15.705 -13.498 1.00 86.56 208 ASP A N 1
ATOM 1686 C CA . ASP A 1 208 ? -3.984 -15.751 -13.473 1.00 86.56 208 ASP A CA 1
ATOM 1687 C C . ASP A 1 208 ? -4.557 -17.156 -13.689 1.00 86.56 208 ASP A C 1
ATOM 1689 O O . ASP A 1 208 ? -5.632 -17.491 -13.180 1.00 86.56 208 ASP A O 1
ATOM 1693 N N . SER A 1 209 ? -3.873 -18.010 -14.451 1.00 87.00 209 SER A N 1
ATOM 1694 C CA . SER A 1 209 ? -4.255 -19.419 -14.595 1.00 87.00 209 SER A CA 1
ATOM 1695 C C . SER A 1 209 ? -4.025 -20.194 -13.293 1.00 87.00 209 SER A C 1
ATOM 1697 O O . SER A 1 209 ? -4.882 -20.966 -12.851 1.00 87.00 209 SER A O 1
ATOM 1699 N N . VAL A 1 210 ? -2.890 -19.947 -12.634 1.00 87.69 210 VAL A N 1
ATOM 1700 C CA . VAL A 1 210 ? -2.537 -20.578 -11.357 1.00 87.69 210 VAL A CA 1
ATOM 1701 C C . VAL A 1 210 ? -3.461 -20.105 -10.235 1.00 87.69 210 VAL A C 1
ATOM 1703 O O . VAL A 1 210 ? -3.935 -20.938 -9.462 1.00 87.69 210 VAL A O 1
ATOM 1706 N N . SER A 1 211 ? -3.782 -18.808 -10.166 1.00 81.62 211 SER A N 1
ATOM 1707 C CA . SER A 1 211 ? -4.687 -18.274 -9.139 1.00 81.62 211 SER A CA 1
ATOM 1708 C C . SER A 1 211 ? -6.102 -18.852 -9.266 1.00 81.62 211 SER A C 1
ATOM 1710 O O . SER A 1 211 ? -6.682 -19.274 -8.264 1.00 81.62 211 SER A O 1
ATOM 1712 N N . ARG A 1 212 ? -6.623 -18.979 -10.497 1.00 81.31 212 ARG A N 1
ATOM 1713 C CA . ARG A 1 212 ? -7.928 -19.604 -10.780 1.00 81.31 212 ARG A CA 1
ATOM 1714 C C . ARG A 1 212 ? -7.958 -21.095 -10.459 1.00 81.31 212 ARG A C 1
ATOM 1716 O O . ARG A 1 212 ? -8.956 -21.590 -9.943 1.00 81.31 212 ARG A O 1
ATOM 1723 N N . LYS A 1 213 ? -6.870 -21.826 -10.715 1.00 83.31 213 LYS A N 1
ATOM 1724 C CA . LYS A 1 213 ? -6.764 -23.234 -10.299 1.00 83.31 213 LYS A CA 1
ATOM 1725 C C . LYS A 1 213 ? -6.681 -23.383 -8.780 1.00 83.31 213 LYS A C 1
ATOM 1727 O O . LYS A 1 213 ? -7.312 -24.280 -8.232 1.00 83.31 213 LYS A O 1
ATOM 1732 N N . ALA A 1 214 ? -5.947 -22.508 -8.097 1.00 77.50 214 ALA A N 1
ATOM 1733 C CA . ALA A 1 214 ? -5.838 -22.534 -6.641 1.00 77.50 214 ALA A CA 1
ATOM 1734 C C . ALA A 1 214 ? -7.175 -22.204 -5.953 1.00 77.50 214 ALA A C 1
ATOM 1736 O O . ALA A 1 214 ? -7.537 -22.864 -4.979 1.00 77.50 214 ALA A O 1
ATOM 1737 N N . SER A 1 215 ? -7.946 -21.246 -6.480 1.00 70.38 215 SER A N 1
ATOM 1738 C CA . SER A 1 215 ? -9.279 -20.925 -5.953 1.00 70.38 215 SER A CA 1
ATOM 1739 C C . SER A 1 215 ? -10.319 -22.007 -6.260 1.00 70.38 215 SER A C 1
ATOM 1741 O O . SER A 1 215 ? -11.148 -22.297 -5.402 1.00 70.38 215 SER A O 1
ATOM 1743 N N . GLY A 1 216 ? -10.239 -22.667 -7.421 1.00 67.19 216 GLY A N 1
ATOM 1744 C CA . GLY A 1 216 ? -11.080 -23.825 -7.746 1.00 67.19 216 GLY A CA 1
ATOM 1745 C C . GLY A 1 216 ? -10.836 -25.030 -6.830 1.00 67.19 216 GLY A C 1
ATOM 1746 O O . GLY A 1 216 ? -11.778 -25.726 -6.468 1.00 67.19 216 GLY A O 1
ATOM 1747 N N . ILE A 1 217 ? -9.591 -25.240 -6.392 1.00 64.25 217 ILE A N 1
ATOM 1748 C CA . ILE A 1 217 ? -9.244 -26.307 -5.440 1.00 64.25 217 ILE A CA 1
ATOM 1749 C C . ILE A 1 217 ? -9.665 -25.933 -4.008 1.00 64.25 217 ILE A C 1
ATOM 1751 O O . ILE A 1 217 ? -10.147 -26.788 -3.271 1.00 64.25 217 ILE A O 1
ATOM 1755 N N . ALA A 1 218 ? -9.549 -24.662 -3.611 1.00 59.47 218 ALA A N 1
ATOM 1756 C CA . ALA A 1 218 ? -10.006 -24.203 -2.296 1.00 59.47 218 ALA A CA 1
ATOM 1757 C C . ALA A 1 218 ? -11.545 -24.160 -2.169 1.00 59.47 218 ALA A C 1
ATOM 1759 O O . ALA A 1 218 ? -12.071 -24.364 -1.078 1.00 59.47 218 ALA A O 1
ATOM 1760 N N . GLY A 1 219 ? -12.266 -23.932 -3.273 1.00 55.53 219 GLY A N 1
ATOM 1761 C CA . GLY A 1 219 ? -13.733 -23.888 -3.320 1.00 55.53 219 GLY A CA 1
ATOM 1762 C C . GLY A 1 219 ? -14.437 -25.250 -3.299 1.00 55.53 219 GLY A C 1
ATOM 1763 O O . GLY A 1 219 ? -15.652 -25.287 -3.137 1.00 55.53 219 GLY A O 1
ATOM 1764 N N . TRP A 1 220 ? -13.707 -26.363 -3.433 1.00 54.66 220 TRP A N 1
ATOM 1765 C CA . TRP A 1 220 ? -14.263 -27.718 -3.289 1.00 54.66 220 TRP A CA 1
ATOM 1766 C C . TRP A 1 220 ? -14.182 -28.284 -1.868 1.00 54.66 220 TRP A C 1
ATOM 1768 O O . TRP A 1 220 ? -14.793 -29.311 -1.601 1.00 54.66 220 TRP A O 1
ATOM 1778 N N . ASN A 1 221 ? -13.504 -27.608 -0.936 1.00 52.94 221 ASN A N 1
ATOM 1779 C CA . ASN A 1 221 ? -13.345 -28.091 0.441 1.00 52.94 221 ASN A CA 1
ATOM 1780 C C . ASN A 1 221 ? -14.383 -27.533 1.438 1.00 52.94 221 ASN A C 1
ATOM 1782 O O . ASN A 1 221 ? -14.224 -27.699 2.643 1.00 52.94 221 ASN A O 1
ATOM 1786 N N . THR A 1 222 ? -15.435 -26.860 0.963 1.00 53.00 222 THR A N 1
ATOM 1787 C CA . THR A 1 222 ? -16.519 -26.305 1.803 1.00 53.00 222 THR A CA 1
ATOM 1788 C C . THR A 1 222 ? -17.915 -26.714 1.324 1.00 53.00 222 THR A C 1
ATOM 1790 O O . THR A 1 222 ? -18.874 -25.953 1.459 1.00 53.00 222 THR A O 1
ATOM 1793 N N . HIS A 1 223 ? -18.048 -27.915 0.758 1.00 50.53 223 HIS A N 1
ATOM 1794 C CA . HIS A 1 223 ? -19.353 -28.507 0.465 1.00 50.53 223 HIS A CA 1
ATOM 1795 C C . HIS A 1 223 ? -19.338 -30.027 0.651 1.00 50.53 223 HIS A C 1
ATOM 1797 O O . HIS A 1 223 ? -19.477 -30.776 -0.305 1.00 50.53 223 HIS A O 1
ATOM 1803 N N . ASP A 1 224 ? -19.124 -30.458 1.888 1.00 52.62 224 ASP A N 1
ATOM 1804 C CA . ASP A 1 224 ? -19.642 -31.717 2.428 1.00 52.62 224 ASP A CA 1
ATOM 1805 C C . ASP A 1 224 ? -19.601 -31.595 3.964 1.00 52.62 224 ASP A C 1
ATOM 1807 O O . ASP A 1 224 ? -18.914 -30.714 4.473 1.00 52.62 224 ASP A O 1
ATOM 1811 N N . ASP A 1 225 ? -20.346 -32.401 4.712 1.00 55.69 225 ASP A N 1
ATOM 1812 C CA . ASP A 1 225 ? -20.563 -32.306 6.173 1.00 55.69 225 ASP A CA 1
ATOM 1813 C C . ASP A 1 225 ? -21.620 -31.282 6.639 1.00 55.69 225 ASP A C 1
ATOM 1815 O O . ASP A 1 225 ? -21.505 -30.631 7.684 1.00 55.69 225 ASP A O 1
ATOM 1819 N N . ARG A 1 226 ? -22.734 -31.168 5.910 1.00 52.19 226 ARG A N 1
ATOM 1820 C CA . ARG A 1 226 ? -24.013 -30.822 6.554 1.00 52.19 226 ARG A CA 1
ATOM 1821 C C . ARG A 1 226 ? -25.180 -31.529 5.882 1.00 52.19 226 ARG A C 1
ATOM 1823 O O . ARG A 1 226 ? -26.131 -30.881 5.479 1.00 52.19 226 ARG A O 1
ATOM 1830 N N . ASP A 1 227 ? -25.095 -32.845 5.791 1.00 55.12 227 ASP A N 1
ATOM 1831 C CA . ASP A 1 227 ? -26.260 -33.708 5.638 1.00 55.12 227 ASP A CA 1
ATOM 1832 C C . ASP A 1 227 ? -25.882 -35.101 6.134 1.00 55.12 227 ASP A C 1
ATOM 1834 O O . ASP A 1 227 ? -25.420 -35.926 5.365 1.00 55.12 227 ASP A O 1
ATOM 1838 N N . GLU A 1 228 ? -26.051 -35.358 7.431 1.00 56.81 228 GLU A N 1
ATOM 1839 C CA . GLU A 1 228 ? -26.572 -36.642 7.900 1.00 56.81 228 GLU A CA 1
ATOM 1840 C C . GLU A 1 228 ? -27.056 -36.529 9.352 1.00 56.81 228 GLU A C 1
ATOM 1842 O O . GLU A 1 228 ? -26.631 -35.664 10.119 1.00 56.81 228 GLU A O 1
ATOM 1847 N N . ARG A 1 229 ? -28.088 -37.322 9.626 1.00 45.56 229 ARG A N 1
ATOM 1848 C CA . ARG A 1 229 ? -29.068 -37.216 10.711 1.00 45.56 229 ARG A CA 1
ATOM 1849 C C . ARG A 1 229 ? -28.570 -37.761 12.042 1.00 45.56 229 ARG A C 1
ATOM 1851 O O . ARG A 1 229 ? -27.736 -38.688 12.021 1.00 45.56 229 ARG A O 1
#

Sequence (229 aa):
MPVLKASKLRLEQLSRRSKVKTDDVIKSLHTLRKELRQLHHLFESYKTLIRRICWPRSVDAYQEGKCGHFELSESMPGEVSISSSARSRFERLGDRLQLLMLNTIQECLDEQKALSDTYFSLTAQKDSQATARLSRSATLLAKLSVFFLPITFMTSYFSVEIPDLVEHYTPKMYWICFAVIAGLSFISLFFFSRMLEIVSDTLEDWADSVSRKASGIAGWNTHDDRDER

Solvent-accessible surface area (backbone atoms only — not comparable to full-atom values): 13401 Å² total; per-residue (Å²): 130,68,68,65,55,57,51,50,53,51,50,51,50,48,50,51,50,48,54,55,50,47,57,51,48,52,50,50,51,52,51,50,52,51,50,53,52,52,52,50,53,50,51,52,48,49,48,52,49,49,48,42,69,63,52,58,81,69,95,73,86,81,82,88,80,83,91,80,93,81,84,90,81,78,93,75,93,76,84,77,78,74,52,71,72,56,39,56,51,50,51,56,46,46,52,49,46,48,62,53,52,52,47,50,53,49,51,52,51,52,52,51,47,54,51,51,54,52,50,51,53,53,48,54,50,52,52,51,51,52,51,54,53,50,51,54,51,51,54,51,51,53,52,48,52,64,45,43,50,62,51,53,48,48,54,51,59,74,65,55,83,59,87,88,59,69,91,72,75,48,74,64,57,55,55,49,50,52,52,51,51,54,47,49,36,51,51,49,53,50,52,47,52,53,49,51,49,53,52,49,53,53,50,50,56,49,51,54,51,51,53,52,52,52,50,57,59,61,65,64,75,77,76,78,92,89,83,84,134

Nearest PDB structures (foldseek):
  8abq-assembly1_A  TM=3.345E-01  e=6.293E+00  Homo sapiens

Radius of gyration: 40.46 Å; Cα contacts (8 Å, |Δi|>4): 40; chains: 1; bounding box: 95×55×118 Å

Mean predicted aligned error: 19.16 Å

Secondary structure (DSSP, 8-state):
--HHHHHHHHHHHHHHHHHHHHHHHHHHHHHHHHHHHHHHHHHHHHHHHHHHHHS---S-S---S------------------HHHHHHHHHHHHHIIIIIIHHHHHHHHHHHHHHHHHHHHHHHHHHHHHHHHHHHHHHHHHHHHHHHHHHHHHHHHHS--TTSSTT--HHHHHHHHHHHHHHHHHHHHHHHHHHHHHHHHHHHHHHHHHHHHHHHHTTTTSSSS---